Protein 3BDV (pdb70)

B-factor: mean 26.03, std 8.27, range [10.29, 81.02]

Solvent-accessible surface area: 15566 Å² total

Secondary structure (DSSP, 8-state):
--HHHHHHHHHHHHTT---EE--TT---TTSHHHHHHHH-TTS-B---S--SS--HHHHHHHHHHHHHT-SS-EE-EEBTHHHHHHHHHHHTT-SSEEE--BSPPP---S-TTTS-SS--SS--EEEE-SS----HHHHHHHHHHHT-EEEE--S-TTSSGGGT-SS-HHHHHHHHHHHHTT-S--/-HHHHHHHHHHTT---EE--TT---TTSHHHHHHHH-TTS-B---S--SS--HHHHHHHHHHHHHT--S-EE-EEBTHHHHHHHHHHHTT-SSEEE--BSPPP---S-TTTS-SS--SS--EEEE-SS----HHHHHHHHHHHT-EEEE--S-TTSSGGGT-SS-HHHHHHHHHHHHTT--

InterPro domains:
  IPR010662 Serine hydrolase RBBP9/YdeN [PF06821] (19-180)
  IPR029058 Alpha/Beta hydrolase fold [G3DSA:3.40.50.1820] (1-190)
  IPR029058 Alpha/Beta hydrolase fold [SSF53474] (18-181)

CATH classification: 3.40.50.1820

Sequence (367 aa):
GQTTEIIDLRLTEVSQQLTVLVPGLLRDSDDEHWQSHWERRFPHWQQRIRQREWYQADLDRWVLAIRRELSVCTQPVILIGHSFGALAACCHVVQQGQEEGIAGVVLVAPAEPRFEIDDRIQASPLSVPTLTFASHNDPLSFTTRAQYWAQAWDSEELVDVGEAGHINAEAGFGPWEYGLKRLAEFSEILIPNRTEIDDLRLTEVSQQLTVLVPGLLRRDSDDDEHWQSHWERRFPHWQQRIRQREWYQADLDRWVLAIRRRELSVCTQPVVILIGHSFGALAACCHVVQQGQEGIIAGVVLVAPAEPRFEIDDRIQQASPLSVPTTLTFASHNDPLSFTTRAQYWAQAWDSELLVDVGEAGHINAEAGFGPWEYGLKRLAEFSEILIP

Structure (mmCIF, N/CA/C/O backbone):
data_3BDV
#
_entry.id   3BDV
#
_cell.length_a   35.655
_cell.length_b   93.302
_cell.length_c   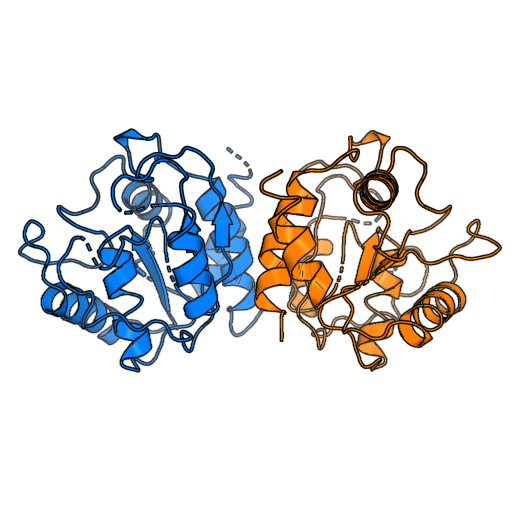104.095
_cell.angle_alpha   90.000
_cell.angle_beta   90.000
_cell.angle_gamma   90.000
#
_symmetry.space_group_name_H-M   'P 21 21 21'
#
loop_
_entity.id
_entity.type
_entity.pdbx_description
1 polymer 'Uncharacterized protein DUF1234'
2 non-polymer 'CALCIUM ION'
3 non-polymer 'CHLORIDE ION'
4 non-polymer 1,2-ETHANEDIOL
5 water water
#
loop_
_atom_site.group_PDB
_atom_site.id
_atom_site.type_symbol
_atom_site.label_atom_id
_atom_site.label_alt_id
_atom_site.label_comp_id
_atom_site.label_asym_id
_atom_site.label_entity_id
_atom_site.label_seq_id
_atom_site.pdbx_PDB_ins_code
_atom_site.Cartn_x
_atom_site.Cartn_y
_atom_site.Cartn_z
_atom_site.occupancy
_atom_site.B_iso_or_equiv
_atom_site.auth_seq_id
_atom_site.auth_comp_id
_atom_site.auth_asym_id
_atom_site.auth_atom_id
_atom_site.pdbx_PDB_model_num
ATOM 1 N N . GLY A 1 1 ? 25.690 89.383 37.866 1.00 69.86 0 GLY A N 1
ATOM 2 C CA . GLY A 1 1 ? 25.528 89.038 36.428 1.00 69.42 0 GLY A CA 1
ATOM 3 C C . GLY A 1 1 ? 26.026 90.151 35.524 1.00 69.52 0 GLY A C 1
ATOM 4 O O . GLY A 1 1 ? 25.951 91.337 35.867 1.00 68.53 0 GLY A O 1
ATOM 13 N N . GLN A 1 3 ? 24.692 90.995 32.694 1.00 60.73 2 GLN A N 1
ATOM 14 C CA . GLN A 1 3 ? 23.530 91.662 32.091 1.00 57.81 2 GLN A CA 1
ATOM 15 C C . GLN A 1 3 ? 22.403 91.999 33.097 1.00 55.10 2 GLN A C 1
ATOM 16 O O . GLN A 1 3 ? 21.308 92.391 32.688 1.00 55.95 2 GLN A O 1
ATOM 22 N N . THR A 1 4 ? 22.682 91.863 34.397 1.00 53.40 3 THR A N 1
ATOM 23 C CA . THR A 1 4 ? 21.688 92.045 35.490 1.00 51.64 3 THR A CA 1
ATOM 24 C C . THR A 1 4 ? 20.805 93.336 35.444 1.00 48.49 3 THR A C 1
ATOM 25 O O . THR A 1 4 ? 19.575 93.269 35.523 1.00 45.81 3 THR A O 1
ATOM 29 N N . THR A 1 5 ? 21.442 94.497 35.368 1.00 46.42 4 THR A N 1
ATOM 30 C CA . THR A 1 5 ? 20.717 95.767 35.420 1.00 45.07 4 THR A CA 1
ATOM 31 C C . THR A 1 5 ? 19.838 95.913 34.191 1.00 42.11 4 THR A C 1
ATOM 32 O O . THR A 1 5 ? 18.695 96.382 34.284 1.00 38.75 4 THR A O 1
ATOM 34 N N . GLU A 1 6 ? 20.351 95.485 33.038 1.00 41.21 5 GLU A N 1
ATOM 35 C CA . GLU A 1 6 ? 19.547 95.578 31.835 1.00 39.91 5 GLU A CA 1
ATOM 36 C C . GLU A 1 6 ? 18.428 94.568 31.871 1.00 35.94 5 GLU A C 1
ATOM 37 O O . GLU A 1 6 ? 17.315 94.909 31.439 1.00 33.85 5 GLU A O 1
ATOM 40 N N . ILE A 1 7 ? 18.679 93.356 32.412 1.00 30.04 6 ILE A N 1
ATOM 41 C CA A ILE A 1 7 ? 17.612 92.356 32.596 0.80 28.47 6 ILE A CA 1
ATOM 42 C CA B ILE A 1 7 ? 17.564 92.434 32.501 0.20 27.73 6 ILE A CA 1
ATOM 43 C C . ILE A 1 7 ? 16.500 92.950 33.478 1.00 25.76 6 ILE A C 1
ATOM 44 O O . ILE A 1 7 ? 15.324 92.878 33.164 1.00 27.72 6 ILE A O 1
ATOM 53 N N . ASP A 1 8 ? 16.894 93.495 34.624 1.00 24.55 7 ASP A N 1
ATOM 54 C CA . ASP A 1 8 ? 15.893 94.009 35.569 1.00 23.70 7 ASP A CA 1
ATOM 55 C C . ASP A 1 8 ? 15.084 95.144 35.014 1.00 22.36 7 ASP A C 1
ATOM 56 O O . ASP A 1 8 ? 13.861 95.145 35.202 1.00 26.28 7 ASP A O 1
ATOM 61 N N . LEU A 1 9 ? 15.715 96.075 34.293 1.00 23.25 8 LEU A N 1
ATOM 62 C CA . LEU A 1 9 ? 14.945 97.196 33.694 1.00 25.45 8 LEU A CA 1
ATOM 63 C C . LEU A 1 9 ? 13.946 96.681 32.671 1.00 24.39 8 LEU A C 1
ATOM 64 O O . LEU A 1 9 ? 12.787 97.078 32.660 1.00 23.43 8 LEU A O 1
ATOM 69 N N . ARG A 1 10 ? 14.394 95.766 31.818 1.00 25.19 9 ARG A N 1
ATOM 70 C CA . ARG A 1 10 ? 13.528 95.246 30.763 1.00 24.01 9 ARG A CA 1
ATOM 71 C C . ARG A 1 10 ? 12.378 94.479 31.374 1.00 22.41 9 ARG A C 1
ATOM 72 O O . ARG A 1 10 ? 11.236 94.678 30.976 1.00 23.04 9 ARG A O 1
ATOM 80 N N . LEU A 1 11 ? 12.653 93.654 32.392 1.00 21.42 10 LEU A N 1
ATOM 81 C CA . LEU A 1 11 ? 11.567 92.864 33.006 1.00 23.86 10 LEU A CA 1
ATOM 82 C C . LEU A 1 11 ? 10.608 93.722 33.821 1.00 23.11 10 LEU A C 1
ATOM 83 O O . LEU A 1 11 ? 9.404 93.475 33.841 1.00 23.87 10 LEU A O 1
ATOM 88 N N . THR A 1 12 ? 11.136 94.771 34.437 1.00 25.24 11 THR A N 1
ATOM 89 C CA . THR A 1 12 ? 10.291 95.735 35.146 1.00 26.23 11 THR A CA 1
ATOM 90 C C . THR A 1 12 ? 9.293 96.429 34.183 1.00 25.84 11 THR A C 1
ATOM 91 O O . THR A 1 12 ? 8.109 96.532 34.479 1.00 23.86 11 THR A O 1
ATOM 95 N N . GLU A 1 13 ? 9.737 96.811 32.990 1.00 24.85 12 GLU A N 1
ATOM 96 C CA . GLU A 1 13 ? 8.813 97.323 31.962 1.00 25.50 12 GLU A CA 1
ATOM 97 C C . GLU A 1 13 ? 7.782 96.314 31.479 1.00 27.44 12 GLU A C 1
ATOM 98 O O . GLU A 1 13 ? 6.612 96.660 31.241 1.00 25.28 12 GLU A O 1
ATOM 104 N N . VAL A 1 14 ? 8.207 95.072 31.270 1.00 25.96 13 VAL A N 1
ATOM 105 C CA . VAL A 1 14 ? 7.259 94.027 30.852 1.00 24.21 13 VAL A CA 1
ATOM 106 C C . VAL A 1 14 ? 6.154 93.877 31.890 1.00 25.43 13 VAL A C 1
ATOM 107 O O . VAL A 1 14 ? 4.998 93.729 31.553 1.00 23.13 13 VAL A O 1
ATOM 111 N N . SER A 1 15 ? 6.535 93.929 33.161 1.00 27.51 14 SER A N 1
ATOM 112 C CA . SER A 1 15 ? 5.590 93.768 34.255 1.00 27.57 14 SER A CA 1
ATOM 113 C C . SER A 1 15 ? 4.545 94.878 34.358 1.00 27.91 14 SER A C 1
ATOM 114 O O . SER A 1 15 ? 3.491 94.687 34.941 1.00 29.10 14 SER A O 1
ATOM 117 N N . GLN A 1 16 ? 4.796 96.019 33.751 1.00 29.36 15 GLN A N 1
ATOM 118 C CA . GLN A 1 16 ? 3.764 97.064 33.677 1.00 30.22 15 GLN A CA 1
ATOM 119 C C . GLN A 1 16 ? 2.519 96.601 32.906 1.00 31.13 15 GLN A C 1
ATOM 120 O O . GLN A 1 16 ? 1.453 97.206 33.050 1.00 28.93 15 GLN A O 1
ATOM 126 N N . GLN A 1 17 ? 2.670 95.583 32.050 1.00 27.03 16 GLN A N 1
ATOM 127 C CA . GLN A 1 17 ? 1.583 95.140 31.177 1.00 25.12 16 GLN A CA 1
ATOM 128 C C . GLN A 1 17 ? 1.262 93.636 31.160 1.00 24.47 16 GLN A C 1
ATOM 129 O O . GLN A 1 17 ? 0.203 93.251 30.709 1.00 24.10 16 GLN A O 1
ATOM 135 N N . LEU A 1 18 ? 2.195 92.795 31.602 1.00 21.84 17 LEU A N 1
ATOM 136 C CA . LEU A 1 18 ? 2.002 91.351 31.677 1.00 22.30 17 LEU A CA 1
ATOM 137 C C . LEU A 1 18 ? 2.310 90.882 33.082 1.00 23.18 17 LEU A C 1
ATOM 138 O O . LEU A 1 18 ? 3.182 91.426 33.726 1.00 24.95 17 LEU A O 1
ATOM 143 N N . THR A 1 19 ? 1.617 89.840 33.517 1.00 22.68 18 THR A N 1
ATOM 144 C CA . THR A 1 19 ? 1.851 89.294 34.838 1.00 21.70 18 THR A CA 1
ATOM 145 C C . THR A 1 19 ? 2.513 87.936 34.712 1.00 20.15 18 THR A C 1
ATOM 146 O O . THR A 1 19 ? 1.997 87.063 33.994 1.00 23.26 18 THR A O 1
ATOM 158 N N . VAL A 1 21 ? 3.296 84.384 36.193 1.00 18.95 20 VAL A N 1
ATOM 159 C CA . VAL A 1 21 ? 2.809 83.418 37.179 1.00 18.69 20 VAL A CA 1
ATOM 160 C C . VAL A 1 21 ? 3.771 82.216 37.276 1.00 19.42 20 VAL A C 1
ATOM 161 O O . VAL A 1 21 ? 3.886 81.452 36.328 1.00 19.36 20 VAL A O 1
ATOM 165 N N . LEU A 1 22 ? 4.422 82.063 38.435 1.00 19.35 21 LEU A N 1
ATOM 166 C CA . LEU A 1 22 ? 5.303 80.938 38.702 1.00 19.36 21 LEU A CA 1
ATOM 167 C C . LEU A 1 22 ? 4.524 79.684 39.088 1.00 21.07 21 LEU A C 1
ATOM 168 O O . LEU A 1 22 ? 3.726 79.723 40.011 1.00 19.30 21 LEU A O 1
ATOM 173 N N . VAL A 1 23 ? 4.714 78.612 38.320 1.00 17.33 22 VAL A N 1
ATOM 174 C CA . VAL A 1 23 ? 4.104 77.297 38.574 1.00 19.01 22 VAL A CA 1
ATOM 175 C C . VAL A 1 23 ? 5.147 76.217 38.925 1.00 19.57 22 VAL A C 1
ATOM 176 O O . VAL A 1 23 ? 5.728 75.610 38.044 1.00 18.95 22 VAL A O 1
ATOM 180 N N . PRO A 1 24 ? 5.384 75.974 40.224 1.00 19.63 23 PRO A N 1
ATOM 181 C CA . PRO A 1 24 ? 6.297 74.903 40.640 1.00 20.46 23 PRO A CA 1
ATOM 182 C C . PRO A 1 24 ? 5.763 73.516 40.365 1.00 19.90 23 PRO A C 1
ATOM 183 O O . PRO A 1 24 ? 4.545 73.343 40.170 1.00 19.62 23 PRO A O 1
ATOM 187 N N . GLY A 1 25 ? 6.678 72.551 40.375 1.00 22.46 24 GLY A N 1
ATOM 188 C CA . GLY A 1 25 ? 6.306 71.153 40.328 1.00 20.55 24 GLY A CA 1
ATOM 189 C C . GLY A 1 25 ? 6.190 70.495 41.699 1.00 20.57 24 GLY A C 1
ATOM 190 O O . GLY A 1 25 ? 5.959 71.144 42.707 1.00 20.28 24 GLY A O 1
ATOM 191 N N . LEU A 1 26 ? 6.403 69.177 41.723 1.00 20.92 25 LEU A N 1
ATOM 192 C CA A LEU A 1 26 ? 6.253 68.387 42.943 0.70 23.51 25 LEU A CA 1
ATOM 193 C CA B LEU A 1 26 ? 6.238 68.402 42.952 0.30 21.40 25 LEU A CA 1
ATOM 194 C C . LEU A 1 26 ? 7.113 68.917 44.085 1.00 21.25 25 LEU A C 1
ATOM 195 O O . LEU A 1 26 ? 8.297 69.240 43.887 1.00 23.36 25 LEU A O 1
ATOM 204 N N . ARG A 1 27 ? 6.522 68.951 45.274 1.00 20.67 26 ARG A N 1
ATOM 205 C CA . ARG A 1 27 ? 7.151 69.373 46.529 1.00 22.39 26 ARG A CA 1
ATOM 206 C C . ARG A 1 27 ? 7.354 70.881 46.638 1.00 23.39 26 ARG A C 1
ATOM 207 O O . ARG A 1 27 ? 7.924 71.333 47.615 1.00 22.15 26 ARG A O 1
ATOM 215 N N . ASP A 1 28 ? 6.905 71.634 45.642 1.00 22.29 27 ASP A N 1
ATOM 216 C CA . ASP A 1 28 ? 7.120 73.083 45.551 1.00 22.66 27 ASP A CA 1
ATOM 217 C C . ASP A 1 28 ? 8.569 73.405 45.188 1.00 23.42 27 ASP A C 1
ATOM 218 O O . ASP A 1 28 ? 9.440 72.549 45.218 1.00 25.37 27 ASP A O 1
ATOM 223 N N . SER A 1 29 ? 8.839 74.658 44.884 1.00 23.27 28 SER A N 1
ATOM 224 C CA . SER A 1 29 ? 10.187 75.089 44.619 1.00 23.19 28 SER A CA 1
ATOM 225 C C . SER A 1 29 ? 10.804 75.640 45.877 1.00 22.63 28 SER A C 1
ATOM 226 O O . SER A 1 29 ? 10.310 76.600 46.465 1.00 24.20 28 SER A O 1
ATOM 229 N N . ASP A 1 30 ? 11.912 75.036 46.279 1.00 23.42 29 ASP A N 1
ATOM 230 C CA . ASP A 1 30 ? 12.547 75.421 47.522 1.00 26.86 29 ASP A CA 1
ATOM 231 C C . ASP A 1 30 ? 13.275 76.778 47.410 1.00 27.79 29 ASP A C 1
ATOM 232 O O . ASP A 1 30 ? 13.284 77.437 46.368 1.00 27.04 29 ASP A O 1
ATOM 237 N N . ASP A 1 31 ? 13.869 77.208 48.505 1.00 25.78 30 ASP A N 1
ATOM 238 C CA . ASP A 1 31 ? 14.389 78.560 48.580 1.00 27.41 30 ASP A CA 1
ATOM 239 C C . ASP A 1 31 ? 15.475 78.877 47.585 1.00 24.37 30 ASP A C 1
ATOM 240 O O . ASP A 1 31 ? 15.591 80.027 47.176 1.00 25.83 30 ASP A O 1
ATOM 245 N N . GLU A 1 32 ? 16.259 77.877 47.191 1.00 23.58 31 GLU A N 1
ATOM 246 C CA . GLU A 1 32 ? 17.371 78.090 46.261 1.00 21.57 31 GLU A CA 1
ATOM 247 C C . GLU A 1 32 ? 17.048 77.797 44.817 1.00 20.79 31 GLU A C 1
ATOM 248 O O . GLU A 1 32 ? 17.899 77.950 43.956 1.00 23.40 31 GLU A O 1
ATOM 254 N N . HIS A 1 33 ? 15.815 77.365 44.571 1.00 21.37 32 HIS A N 1
ATOM 255 C CA . HIS A 1 33 ? 15.321 77.095 43.235 1.00 20.92 32 HIS A CA 1
ATOM 256 C C . HIS A 1 33 ? 15.132 78.417 42.498 1.00 21.75 32 HIS A C 1
ATOM 257 O O . HIS A 1 33 ? 14.763 79.434 43.098 1.00 21.57 32 HIS A O 1
ATOM 264 N N . TRP A 1 34 ? 15.423 78.400 41.206 1.00 21.79 33 TRP A N 1
ATOM 265 C CA . TRP A 1 34 ? 15.262 79.576 40.353 1.00 19.93 33 TRP A CA 1
ATOM 266 C C . TRP A 1 34 ? 13.917 80.261 40.470 1.00 18.53 33 TRP A C 1
ATOM 267 O O . TRP A 1 34 ? 13.852 81.469 40.428 1.00 20.05 33 TRP A O 1
ATOM 278 N N . GLN A 1 35 ? 12.827 79.527 40.579 1.00 20.50 34 GLN A N 1
ATOM 279 C CA . GLN A 1 35 ? 11.531 80.198 40.727 1.00 19.75 34 GLN A CA 1
ATOM 280 C C . GLN A 1 35 ? 11.470 81.039 42.013 1.00 19.58 34 GLN A C 1
ATOM 281 O O . GLN A 1 35 ? 10.879 82.126 42.026 1.00 20.14 34 GLN A O 1
ATOM 287 N N . SER A 1 36 ? 12.165 80.572 43.052 1.00 21.74 35 SER A N 1
ATOM 288 C CA . SER A 1 36 ? 12.259 81.313 44.296 1.00 18.96 35 SER A CA 1
ATOM 289 C C . SER A 1 36 ? 13.232 82.496 44.185 1.00 19.02 35 SER A C 1
ATOM 290 O O . SER A 1 36 ? 12.969 83.572 44.738 1.00 20.33 35 SER A O 1
ATOM 293 N N . HIS A 1 37 ? 14.376 82.318 43.533 1.00 19.64 36 HIS A N 1
ATOM 294 C CA . HIS A 1 37 ? 15.219 83.463 43.224 1.00 18.51 36 HIS A CA 1
ATOM 295 C C . HIS A 1 37 ? 14.404 84.522 42.514 1.00 20.39 36 HIS A C 1
ATOM 296 O O . HIS A 1 37 ? 14.449 85.713 42.862 1.00 20.81 36 HIS A O 1
ATOM 303 N N . TRP A 1 38 ? 13.640 84.100 41.533 1.00 20.17 37 TRP A N 1
ATOM 304 C CA . TRP A 1 38 ? 12.892 85.070 40.707 1.00 19.41 37 TRP A CA 1
ATOM 305 C C . TRP A 1 38 ? 11.787 85.791 41.479 1.00 20.28 37 TRP A C 1
ATOM 306 O O . TRP A 1 38 ? 11.582 87.004 41.322 1.00 20.09 37 TRP A O 1
ATOM 317 N N . GLU A 1 39 ? 11.127 85.053 42.350 1.00 19.40 38 GLU A N 1
ATOM 318 C CA . GLU A 1 39 ? 10.108 85.625 43.224 1.00 21.36 38 GLU A CA 1
ATOM 319 C C . GLU A 1 39 ? 10.695 86.684 44.139 1.00 20.02 38 GLU A C 1
ATOM 320 O O . GLU A 1 39 ? 10.104 87.729 44.312 1.00 21.55 38 GLU A O 1
ATOM 326 N N . ARG A 1 40 ? 11.838 86.399 44.763 1.00 23.39 39 ARG A N 1
ATOM 327 C CA . ARG A 1 40 ? 12.528 87.407 45.577 1.00 22.31 39 ARG A CA 1
ATOM 328 C C . ARG A 1 40 ? 13.003 88.610 44.745 1.00 22.84 39 ARG A C 1
ATOM 329 O O . ARG A 1 40 ? 12.956 89.751 45.201 1.00 21.88 39 ARG A O 1
ATOM 337 N N . ARG A 1 41 ? 13.484 88.352 43.531 1.00 22.14 40 ARG A N 1
ATOM 338 C CA . ARG A 1 41 ? 13.996 89.423 42.674 1.00 19.79 40 ARG A CA 1
ATOM 339 C C . ARG A 1 41 ? 12.901 90.362 42.112 1.00 21.81 40 ARG A C 1
ATOM 340 O O . ARG A 1 41 ? 13.128 91.588 41.971 1.00 20.54 40 ARG A O 1
ATOM 348 N N . PHE A 1 42 ? 11.699 89.808 41.901 1.00 20.40 41 PHE A N 1
ATOM 349 C CA . PHE A 1 42 ? 10.565 90.489 41.283 1.00 21.14 41 PHE A CA 1
ATOM 350 C C . PHE A 1 42 ? 9.317 90.245 42.147 1.00 22.18 41 PHE A C 1
ATOM 351 O O . PHE A 1 42 ? 8.489 89.366 41.862 1.00 21.13 41 PHE A O 1
ATOM 359 N N . PRO A 1 43 ? 9.211 90.974 43.257 1.00 24.51 42 PRO A N 1
ATOM 360 C CA . PRO A 1 43 ? 8.173 90.628 44.227 1.00 26.21 42 PRO A CA 1
ATOM 361 C C . PRO A 1 43 ? 6.747 90.831 43.754 1.00 26.61 42 PRO A C 1
ATOM 362 O O . PRO A 1 43 ? 5.806 90.392 44.439 1.00 29.32 42 PRO A O 1
ATOM 366 N N . HIS A 1 44 ? 6.573 91.523 42.632 1.00 25.64 43 HIS A N 1
ATOM 367 C CA . HIS A 1 44 ? 5.257 91.689 42.024 1.00 27.03 43 HIS A CA 1
ATOM 368 C C . HIS A 1 44 ? 4.870 90.458 41.183 1.00 28.00 43 HIS A C 1
ATOM 369 O O . HIS A 1 44 ? 3.716 90.314 40.827 1.00 27.54 43 HIS A O 1
ATOM 376 N N . TRP A 1 45 ? 5.822 89.578 40.851 1.00 24.26 44 TRP A N 1
ATOM 377 C CA . TRP A 1 45 ? 5.446 88.347 40.147 1.00 22.95 44 TRP A CA 1
ATOM 378 C C . TRP A 1 45 ? 4.583 87.478 41.025 1.00 24.26 44 TRP A C 1
ATOM 379 O O . TRP A 1 45 ? 4.721 87.504 42.222 1.00 23.72 44 TRP A O 1
ATOM 390 N N . GLN A 1 46 ? 3.689 86.722 40.408 1.00 22.91 45 GLN A N 1
ATOM 391 C CA A GLN A 1 46 ? 2.758 85.884 41.149 0.70 20.83 45 GLN A CA 1
ATOM 392 C CA B GLN A 1 46 ? 2.740 85.893 41.143 0.30 20.96 45 GLN A CA 1
ATOM 393 C C . GLN A 1 46 ? 3.221 84.441 41.171 1.00 20.15 45 GLN A C 1
ATOM 394 O O . GLN A 1 46 ? 4.097 84.053 40.415 1.00 19.39 45 GLN A O 1
ATOM 405 N N . ARG A 1 47 ? 2.624 83.655 42.055 1.00 22.35 46 ARG A N 1
ATOM 406 C CA . ARG A 1 47 ? 3.029 82.272 42.263 1.00 20.66 46 ARG A CA 1
ATOM 407 C C . ARG A 1 47 ? 1.870 81.465 42.793 1.00 23.03 46 ARG A C 1
ATOM 408 O O . ARG A 1 47 ? 1.099 81.932 43.654 1.00 20.02 46 ARG A O 1
ATOM 416 N N . ILE A 1 48 ? 1.695 80.249 42.277 1.00 21.37 47 ILE A N 1
ATOM 417 C CA . ILE A 1 48 ? 0.528 79.463 42.682 1.00 21.06 47 ILE A CA 1
ATOM 418 C C . ILE A 1 48 ? 0.823 78.907 44.059 1.00 20.26 47 ILE A C 1
ATOM 419 O O . ILE A 1 48 ? 1.974 78.685 44.405 1.00 22.91 47 ILE A O 1
ATOM 424 N N . ARG A 1 49 ? -0.234 78.678 44.819 1.00 21.57 48 ARG A N 1
ATOM 425 C CA . ARG A 1 49 ? -0.161 78.042 46.118 1.00 20.39 48 ARG A CA 1
ATOM 426 C C . ARG A 1 49 ? -1.148 76.874 46.195 1.00 20.28 48 ARG A C 1
ATOM 427 O O . ARG A 1 49 ? -2.213 76.922 45.614 1.00 21.83 48 ARG A O 1
ATOM 435 N N . GLN A 1 50 ? -0.825 75.875 47.001 1.00 23.01 49 GLN A N 1
ATOM 436 C CA . GLN A 1 50 ? -1.825 74.863 47.371 1.00 24.95 49 GLN A CA 1
ATOM 437 C C . GLN A 1 50 ? -1.471 74.174 48.676 1.00 24.17 49 GLN A C 1
ATOM 438 O O . GLN A 1 50 ? -0.348 74.312 49.188 1.00 21.24 49 GLN A O 1
ATOM 444 N N . ARG A 1 51 ? -2.440 73.405 49.189 1.00 22.56 50 ARG A N 1
ATOM 445 C CA . ARG A 1 51 ? -2.313 72.761 50.466 1.00 24.18 50 ARG A CA 1
ATOM 446 C C . ARG A 1 51 ? -1.373 71.577 50.426 1.00 23.20 50 ARG A C 1
ATOM 447 O O . ARG A 1 51 ? -0.660 71.339 51.386 1.00 26.70 50 ARG A O 1
ATOM 455 N N . GLU A 1 52 ? -1.394 70.819 49.339 1.00 24.16 51 GLU A N 1
ATOM 456 C CA . GLU A 1 52 ? -0.620 69.595 49.230 1.00 24.87 51 GLU A CA 1
ATOM 457 C C . GLU A 1 52 ? 0.267 69.637 47.989 1.00 23.95 51 GLU A C 1
ATOM 458 O O . GLU A 1 52 ? -0.229 69.817 46.883 1.00 28.01 51 GLU A O 1
ATOM 460 N N . TRP A 1 53 ? 1.572 69.513 48.176 1.00 24.31 52 TRP A N 1
ATOM 461 C CA . TRP A 1 53 ? 2.513 69.520 47.061 1.00 25.88 52 TRP A CA 1
ATOM 462 C C . TRP A 1 53 ? 3.165 68.168 46.765 1.00 26.94 52 TRP A C 1
ATOM 463 O O . TRP A 1 53 ? 3.906 68.038 45.778 1.00 24.34 52 TRP A O 1
ATOM 474 N N . TYR A 1 54 ? 2.939 67.174 47.622 1.00 28.48 53 TYR A N 1
ATOM 475 C CA . TYR A 1 54 ? 3.730 65.952 47.527 1.00 28.76 53 TYR A CA 1
ATOM 476 C C . TYR A 1 54 ? 3.118 64.877 46.674 1.00 28.47 53 TYR A C 1
ATOM 477 O O . TYR A 1 54 ? 3.757 63.896 46.396 1.00 33.03 53 TYR A O 1
ATOM 486 N N . GLN A 1 55 ? 1.904 65.073 46.220 1.00 27.45 54 GLN A N 1
ATOM 487 C CA . GLN A 1 55 ? 1.272 64.103 45.352 1.00 28.58 54 GLN A CA 1
ATOM 488 C C . GLN A 1 55 ? 1.010 64.758 44.024 1.00 26.65 54 GLN A C 1
ATOM 489 O O . GLN A 1 55 ? 0.365 65.789 43.991 1.00 27.27 54 GLN A O 1
ATOM 492 N N . ALA A 1 56 ? 1.507 64.165 42.933 1.00 25.90 55 ALA A N 1
ATOM 493 C CA . ALA A 1 56 ? 1.248 64.689 41.588 1.00 28.06 55 ALA A CA 1
ATOM 494 C C . ALA A 1 56 ? -0.219 64.500 41.322 1.00 29.72 55 ALA A C 1
ATOM 495 O O . ALA A 1 56 ? -0.681 63.404 41.270 1.00 32.94 55 ALA A O 1
ATOM 497 N N . ASP A 1 57 ? -0.959 65.575 41.202 1.00 25.98 56 ASP A N 1
ATOM 498 C CA . ASP A 1 57 ? -2.352 65.467 40.827 1.00 25.50 56 ASP A CA 1
ATOM 499 C C . ASP A 1 57 ? -2.632 66.585 39.869 1.00 24.66 56 ASP A C 1
ATOM 500 O O . ASP A 1 57 ? -2.507 67.759 40.240 1.00 26.28 56 ASP A O 1
ATOM 505 N N . LEU A 1 58 ? -2.963 66.246 38.622 1.00 22.14 57 LEU A N 1
ATOM 506 C CA . LEU A 1 58 ? -3.035 67.263 37.587 1.00 20.47 57 LEU A CA 1
ATOM 507 C C . LEU A 1 58 ? -4.159 68.246 37.895 1.00 21.38 57 LEU A C 1
ATOM 508 O O . LEU A 1 58 ? -3.999 69.466 37.770 1.00 21.23 57 LEU A O 1
ATOM 513 N N . ASP A 1 59 ? -5.287 67.705 38.313 1.00 21.84 58 ASP A N 1
ATOM 514 C CA . ASP A 1 59 ? -6.475 68.536 38.563 1.00 23.73 58 ASP A CA 1
ATOM 515 C C . ASP A 1 59 ? -6.222 69.535 39.689 1.00 23.06 58 ASP A C 1
ATOM 516 O O . ASP A 1 59 ? -6.621 70.674 39.601 1.00 21.56 58 ASP A O 1
ATOM 521 N N . ARG A 1 60 ? -5.474 69.147 40.725 1.00 21.66 59 ARG A N 1
ATOM 522 C CA . ARG A 1 60 ? -5.163 70.120 41.780 1.00 21.74 59 ARG A CA 1
ATOM 523 C C . ARG A 1 60 ? -4.294 71.247 41.286 1.00 21.43 59 ARG A C 1
ATOM 524 O O . ARG A 1 60 ? -4.502 72.392 41.635 1.00 19.60 59 ARG A O 1
ATOM 532 N N . TRP A 1 61 ? -3.283 70.922 40.502 1.00 22.37 60 TRP A N 1
ATOM 533 C CA . TRP A 1 61 ? -2.440 71.953 39.892 1.00 22.68 60 TRP A CA 1
ATOM 534 C C . TRP A 1 61 ? -3.273 72.864 38.999 1.00 21.44 60 TRP A C 1
ATOM 535 O O . TRP A 1 61 ? -3.110 74.074 39.046 1.00 26.24 60 TRP A O 1
ATOM 546 N N . VAL A 1 62 ? -4.165 72.286 38.199 1.00 24.36 61 VAL A N 1
ATOM 547 C CA . VAL A 1 62 ? -5.021 73.039 37.285 1.00 24.42 61 VAL A CA 1
ATOM 548 C C . VAL A 1 62 ? -5.964 73.979 38.063 1.00 27.02 61 VAL A C 1
ATOM 549 O O . VAL A 1 62 ? -6.156 75.143 37.722 1.00 28.17 61 VAL A O 1
ATOM 553 N N . LEU A 1 63 ? -6.544 73.453 39.119 1.00 25.49 62 LEU A N 1
ATOM 554 C CA . LEU A 1 63 ? -7.386 74.244 39.989 1.00 25.22 62 LEU A CA 1
ATOM 555 C C . LEU A 1 63 ? -6.554 75.403 40.603 1.00 24.66 62 LEU A C 1
ATOM 556 O O . LEU A 1 63 ? -7.020 76.543 40.644 1.00 25.67 62 LEU A O 1
ATOM 561 N N . ALA A 1 64 ? -5.310 75.149 41.027 1.00 23.87 63 ALA A N 1
ATOM 562 C CA . ALA A 1 64 ? -4.462 76.215 41.561 1.00 23.90 63 ALA A CA 1
ATOM 563 C C . ALA A 1 64 ? -4.123 77.313 40.547 1.00 24.57 63 ALA A C 1
ATOM 564 O O . ALA A 1 64 ? -4.107 78.498 40.890 1.00 23.65 63 ALA A O 1
ATOM 566 N N . ILE A 1 65 ? -3.848 76.915 39.299 1.00 25.26 64 ILE A N 1
ATOM 567 C CA . ILE A 1 65 ? -3.539 77.878 38.263 1.00 24.63 64 ILE A CA 1
ATOM 568 C C . ILE A 1 65 ? -4.805 78.701 37.949 1.00 25.18 64 ILE A C 1
ATOM 569 O O . ILE A 1 65 ? -4.743 79.921 37.843 1.00 30.88 64 ILE A O 1
ATOM 574 N N . ARG A 1 66 ? -5.924 78.023 37.751 1.00 26.93 65 ARG A N 1
ATOM 575 C CA . ARG A 1 66 ? -7.227 78.691 37.544 1.00 30.49 65 ARG A CA 1
ATOM 576 C C . ARG A 1 66 ? -7.497 79.731 38.658 1.00 31.54 65 ARG A C 1
ATOM 577 O O . ARG A 1 66 ? -7.830 80.885 38.366 1.00 28.54 65 ARG A O 1
ATOM 585 N N . ARG A 1 67 ? -7.350 79.334 39.928 1.00 30.38 66 ARG A N 1
ATOM 586 C CA . ARG A 1 67 ? -7.546 80.281 41.047 1.00 33.84 66 ARG A CA 1
ATOM 587 C C . ARG A 1 67 ? -6.724 81.505 40.811 1.00 31.28 66 ARG A C 1
ATOM 588 O O . ARG A 1 67 ? -7.206 82.630 40.894 1.00 30.73 66 ARG A O 1
ATOM 596 N N . GLU A 1 68 ? -5.462 81.274 40.493 1.00 29.41 67 GLU A N 1
ATOM 597 C CA . GLU A 1 68 ? -4.515 82.330 40.301 1.00 28.27 67 GLU A CA 1
ATOM 598 C C . GLU A 1 68 ? -4.924 83.277 39.180 1.00 29.49 67 GLU A C 1
ATOM 599 O O . GLU A 1 68 ? -4.767 84.500 39.291 1.00 29.64 67 GLU A O 1
ATOM 605 N N . LEU A 1 69 ? -5.426 82.703 38.084 1.00 29.98 68 LEU A N 1
ATOM 606 C CA . LEU A 1 69 ? -5.785 83.510 36.897 1.00 29.56 68 LEU A CA 1
ATOM 607 C C . LEU A 1 69 ? -7.025 84.347 37.131 1.00 29.78 68 LEU A C 1
ATOM 608 O O . LEU A 1 69 ? -7.144 85.442 36.590 1.00 27.57 68 LEU A O 1
ATOM 613 N N . SER A 1 70 ? -7.934 83.827 37.954 1.00 29.07 69 SER A N 1
ATOM 614 C CA . SER A 1 70 ? -9.228 84.462 38.190 1.00 31.08 69 SER A CA 1
ATOM 615 C C . SER A 1 70 ? -9.045 85.869 38.713 1.00 32.18 69 SER A C 1
ATOM 616 O O . SER A 1 70 ? -9.884 86.725 38.464 1.00 35.55 69 SER A O 1
ATOM 619 N N . VAL A 1 71 ? -7.976 86.098 39.474 1.00 32.39 70 VAL A N 1
ATOM 620 C CA . VAL A 1 71 ? -7.712 87.431 40.059 1.00 33.82 70 VAL A CA 1
ATOM 621 C C . VAL A 1 71 ? -6.658 88.266 39.328 1.00 37.48 70 VAL A C 1
ATOM 622 O O . VAL A 1 71 ? -6.371 89.400 39.727 1.00 39.75 70 VAL A O 1
ATOM 626 N N . CYS A 1 72 ? -6.106 87.737 38.243 1.00 36.20 71 CYS A N 1
ATOM 627 C CA . CYS A 1 72 ? -5.177 88.519 37.428 1.00 38.49 71 CYS A CA 1
ATOM 628 C C . CYS A 1 72 ? -5.889 89.591 36.593 1.00 39.50 71 CYS A C 1
ATOM 629 O O . CYS A 1 72 ? -6.924 89.336 35.975 1.00 41.45 71 CYS A O 1
ATOM 632 N N . THR A 1 73 ? -5.302 90.780 36.545 1.00 39.36 72 THR A N 1
ATOM 633 C CA . THR A 1 73 ? -5.892 91.890 35.799 1.00 38.05 72 THR A CA 1
ATOM 634 C C . THR A 1 73 ? -5.253 92.070 34.410 1.00 38.15 72 THR A C 1
ATOM 635 O O . THR A 1 73 ? -5.811 92.737 33.542 1.00 40.45 72 THR A O 1
ATOM 639 N N . GLN A 1 74 ? -4.085 91.476 34.198 1.00 32.01 73 GLN A N 1
ATOM 640 C CA . GLN A 1 74 ? -3.377 91.607 32.931 1.00 29.47 73 GLN A CA 1
ATOM 641 C C . GLN A 1 74 ? -3.254 90.198 32.332 1.00 27.01 73 GLN A C 1
ATOM 642 O O . GLN A 1 74 ? -3.509 89.204 33.026 1.00 26.83 73 GLN A O 1
ATOM 648 N N . PRO A 1 75 ? -2.876 90.111 31.053 1.00 23.72 74 PRO A N 1
ATOM 649 C CA . PRO A 1 75 ? -2.526 88.824 30.471 1.00 23.36 74 PRO A CA 1
ATOM 650 C C . PRO A 1 75 ? -1.323 88.236 31.197 1.00 23.47 74 PRO A C 1
ATOM 651 O O . PRO A 1 75 ? -0.423 88.988 31.604 1.00 24.11 74 PRO A O 1
ATOM 655 N N . VAL A 1 76 ? -1.293 86.900 31.303 1.00 24.24 75 VAL A N 1
ATOM 656 C CA . VAL A 1 76 ? -0.343 86.201 32.119 1.00 19.98 75 VAL A CA 1
ATOM 657 C C . VAL A 1 76 ? 0.645 85.424 31.250 1.00 19.57 75 VAL A C 1
ATOM 658 O O . VAL A 1 76 ? 0.293 84.936 30.179 1.00 20.53 75 VAL A O 1
ATOM 662 N N . ILE A 1 77 ? 1.876 85.335 31.722 1.00 22.72 76 ILE A N 1
ATOM 663 C CA . ILE A 1 77 ? 2.809 84.318 31.223 1.00 21.16 76 ILE A CA 1
ATOM 664 C C . ILE A 1 77 ? 2.983 83.273 32.298 1.00 20.43 76 ILE A C 1
ATOM 665 O O . ILE A 1 77 ? 3.401 83.604 33.409 1.00 18.70 76 ILE A O 1
ATOM 670 N N . LEU A 1 78 ? 2.606 82.028 31.998 1.00 20.19 77 LEU A N 1
ATOM 671 C CA . LEU A 1 78 ? 2.804 80.916 32.969 1.00 19.87 77 LEU A CA 1
ATOM 672 C C . LEU A 1 78 ? 4.238 80.439 32.881 1.00 19.25 77 LEU A C 1
ATOM 673 O O . LEU A 1 78 ? 4.718 80.149 31.803 1.00 20.59 77 LEU A O 1
ATOM 678 N N . ILE A 1 79 ? 4.936 80.374 34.003 1.00 16.91 78 ILE A N 1
ATOM 679 C CA . ILE A 1 79 ? 6.377 79.969 33.984 1.00 16.83 78 ILE A CA 1
ATOM 680 C C . ILE A 1 79 ? 6.411 78.691 34.841 1.00 20.50 78 ILE A C 1
ATOM 681 O O . ILE A 1 79 ? 6.353 78.711 36.095 1.00 19.63 78 ILE A O 1
ATOM 686 N N . GLY A 1 80 ? 6.444 77.556 34.148 1.00 18.93 79 GLY A N 1
ATOM 687 C CA . GLY A 1 80 ? 6.333 76.264 34.787 1.00 17.87 79 GLY A CA 1
ATOM 688 C C . GLY A 1 80 ? 7.624 75.461 34.914 1.00 18.97 79 GLY A C 1
ATOM 689 O O . GLY A 1 80 ? 8.470 75.542 34.051 1.00 19.40 79 GLY A O 1
ATOM 690 N N . HIS A 1 81 ? 7.716 74.624 35.939 1.00 20.51 80 HIS A N 1
ATOM 691 C CA . HIS A 1 81 ? 8.828 73.686 36.065 1.00 21.37 80 HIS A CA 1
ATOM 692 C C . HIS A 1 81 ? 8.295 72.265 36.180 1.00 19.73 80 HIS A C 1
ATOM 693 O O . HIS A 1 81 ? 7.464 71.992 37.042 1.00 18.70 80 HIS A O 1
ATOM 700 N N . SER A 1 82 ? 8.794 71.355 35.344 1.00 21.95 81 SER A N 1
ATOM 701 C CA . SER A 1 82 ? 8.513 69.916 35.511 1.00 21.58 81 SER A CA 1
ATOM 702 C C . SER A 1 82 ? 6.995 69.591 35.482 1.00 22.21 81 SER A C 1
ATOM 703 O O . SER A 1 82 ? 6.310 69.905 34.505 1.00 21.75 81 SER A O 1
ATOM 706 N N . PHE A 1 83 ? 6.438 69.013 36.554 1.00 18.61 82 PHE A N 1
ATOM 707 C CA . PHE A 1 83 ? 5.011 68.812 36.596 1.00 18.47 82 PHE A CA 1
ATOM 708 C C . PHE A 1 83 ? 4.221 70.113 36.429 1.00 18.06 82 PHE A C 1
ATOM 709 O O . PHE A 1 83 ? 3.158 70.126 35.807 1.00 19.31 82 PHE A O 1
ATOM 717 N N . GLY A 1 84 ? 4.728 71.193 37.006 1.00 19.64 83 GLY A N 1
ATOM 718 C CA . GLY A 1 84 ? 4.136 72.510 36.816 1.00 20.05 83 GLY A CA 1
ATOM 719 C C . GLY A 1 84 ? 4.057 72.913 35.358 1.00 19.94 83 GLY A C 1
ATOM 720 O O . GLY A 1 84 ? 3.080 73.536 34.949 1.00 21.48 83 GLY A O 1
ATOM 721 N N . ALA A 1 85 ? 5.059 72.564 34.557 1.00 19.25 84 ALA A N 1
ATOM 722 C CA . ALA A 1 85 ? 5.025 72.911 33.160 1.00 19.90 84 ALA A CA 1
ATOM 723 C C . ALA A 1 85 ? 3.979 72.088 32.437 1.00 20.35 84 ALA A C 1
ATOM 724 O O . ALA A 1 85 ? 3.307 72.575 31.533 1.00 18.45 84 ALA A O 1
ATOM 726 N N . LEU A 1 86 ? 3.877 70.803 32.791 1.00 18.36 85 LEU A N 1
ATOM 727 C CA . LEU A 1 86 ? 2.751 70.011 32.260 1.00 18.93 85 LEU A CA 1
ATOM 728 C C . LEU A 1 86 ? 1.424 70.633 32.604 1.00 18.90 85 LEU A C 1
ATOM 729 O O . LEU A 1 86 ? 0.518 70.687 31.757 1.00 21.15 85 LEU A O 1
ATOM 734 N N . ALA A 1 87 ? 1.248 71.066 33.840 1.00 20.18 86 ALA A N 1
ATOM 735 C CA . ALA A 1 87 ? -0.036 71.686 34.185 1.00 19.12 86 ALA A CA 1
ATOM 736 C C . ALA A 1 87 ? -0.309 72.925 33.361 1.00 20.35 86 ALA A C 1
ATOM 737 O O . ALA A 1 87 ? -1.440 73.143 32.932 1.00 19.29 86 ALA A O 1
ATOM 739 N N . ALA A 1 88 ? 0.726 73.736 33.122 1.00 17.88 87 ALA A N 1
ATOM 740 C CA . ALA A 1 88 ? 0.623 74.962 32.335 1.00 20.17 87 ALA A CA 1
ATOM 741 C C . ALA A 1 88 ? 0.160 74.552 30.934 1.00 20.65 87 ALA A C 1
ATOM 742 O O . ALA A 1 88 ? -0.752 75.160 30.374 1.00 19.05 87 ALA A O 1
ATOM 744 N N . CYS A 1 89 ? 0.778 73.504 30.393 1.00 20.85 88 CYS A N 1
ATOM 745 C CA A CYS A 1 89 ? 0.420 73.017 29.076 0.70 20.76 88 CYS A CA 1
ATOM 746 C CA B CYS A 1 89 ? 0.408 72.989 29.070 0.30 20.81 88 CYS A CA 1
ATOM 747 C C . CYS A 1 89 ? -1.050 72.584 29.041 1.00 19.51 88 CYS A C 1
ATOM 748 O O . CYS A 1 89 ? -1.773 72.946 28.148 1.00 20.64 88 CYS A O 1
ATOM 753 N N . HIS A 1 90 ? -1.472 71.816 30.035 1.00 20.59 89 HIS A N 1
ATOM 754 C CA . HIS A 1 90 ? -2.790 71.268 30.033 1.00 20.33 89 HIS A CA 1
ATOM 755 C C . HIS A 1 90 ? -3.835 72.398 30.116 1.00 19.02 89 HIS A C 1
ATOM 756 O O . HIS A 1 90 ? -4.838 72.405 29.416 1.00 22.80 89 HIS A O 1
ATOM 763 N N . VAL A 1 91 ? -3.582 73.385 30.954 1.00 20.30 90 VAL A N 1
ATOM 764 C CA . VAL A 1 91 ? -4.548 74.485 31.107 1.00 23.56 90 VAL A CA 1
ATOM 765 C C . VAL A 1 91 ? -4.741 75.245 29.797 1.00 22.87 90 VAL A C 1
ATOM 766 O O . VAL A 1 91 ? -5.862 75.533 29.420 1.00 21.20 90 VAL A O 1
ATOM 770 N N . VAL A 1 92 ? -3.663 75.522 29.089 1.00 21.02 91 VAL A N 1
ATOM 771 C CA . VAL A 1 92 ? -3.732 76.168 27.767 1.00 21.67 91 VAL A CA 1
ATOM 772 C C . VAL A 1 92 ? -4.489 75.276 26.775 1.00 21.14 91 VAL A C 1
ATOM 773 O O . VAL A 1 92 ? -5.404 75.748 26.060 1.00 20.14 91 VAL A O 1
ATOM 777 N N . GLN A 1 93 ? -4.188 73.984 26.797 1.00 21.84 92 GLN A N 1
ATOM 778 C CA . GLN A 1 93 ? -4.831 73.028 25.894 1.00 22.53 92 GLN A CA 1
ATOM 779 C C . GLN A 1 93 ? -6.327 72.868 26.141 1.00 22.38 92 GLN A C 1
ATOM 780 O O . GLN A 1 93 ? -7.080 72.565 25.223 1.00 22.38 92 GLN A O 1
ATOM 786 N N . GLN A 1 94 ? -6.763 73.086 27.372 1.00 20.18 93 GLN A N 1
ATOM 787 C CA . GLN A 1 94 ? -8.174 72.961 27.701 1.00 22.83 93 GLN A CA 1
ATOM 788 C C . GLN A 1 94 ? -8.903 74.256 27.438 1.00 25.62 93 GLN A C 1
ATOM 789 O O . GLN A 1 94 ? -10.118 74.316 27.622 1.00 27.13 93 GLN A O 1
ATOM 795 N N . GLY A 1 95 ? -8.192 75.290 26.977 1.00 27.02 94 GLY A N 1
ATOM 796 C CA . GLY A 1 95 ? -8.842 76.518 26.440 1.00 27.47 94 GLY A CA 1
ATOM 797 C C . GLY A 1 95 ? -8.972 77.723 27.361 1.00 26.86 94 GLY A C 1
ATOM 798 O O . GLY A 1 95 ? -9.721 78.663 27.063 1.00 28.32 94 GLY A O 1
ATOM 799 N N . GLN A 1 96 ? -8.263 77.699 28.480 1.00 27.00 95 GLN A N 1
ATOM 800 C CA . GLN A 1 96 ? -8.161 78.820 29.427 1.00 28.43 95 GLN A CA 1
ATOM 801 C C . GLN A 1 96 ? -7.797 80.158 28.771 1.00 29.33 95 GLN A C 1
ATOM 802 O O . GLN A 1 96 ? -6.794 80.256 28.059 1.00 28.97 95 GLN A O 1
ATOM 808 N N . GLU A 1 97 ? -8.606 81.187 29.039 1.00 28.74 96 GLU A N 1
ATOM 809 C CA A GLU A 1 97 ? -8.379 82.538 28.526 0.50 29.03 96 GLU A CA 1
ATOM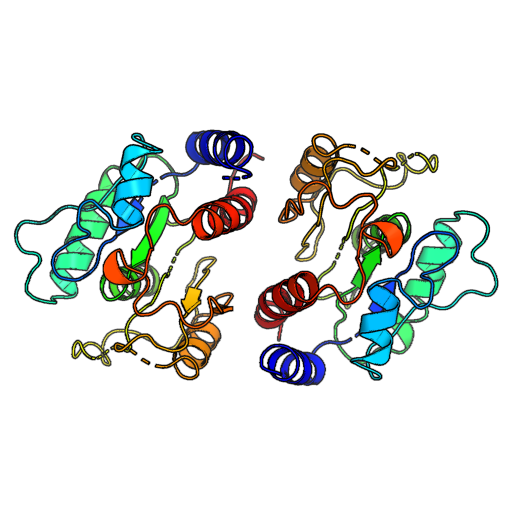 810 C CA B GLU A 1 97 ? -8.351 82.522 28.503 0.50 28.74 96 GLU A CA 1
ATOM 811 C C . GLU A 1 97 ? -7.396 83.298 29.398 1.00 27.58 96 GLU A C 1
ATOM 812 O O . GLU A 1 97 ? -7.155 82.916 30.551 1.00 31.81 96 GLU A O 1
ATOM 823 N N . GLY A 1 98 ? -6.841 84.375 28.845 1.00 26.11 97 GLY A N 1
ATOM 824 C CA . GLY A 1 98 ? -6.054 85.355 29.570 1.00 27.00 97 GLY A CA 1
ATOM 825 C C . GLY A 1 98 ? -4.594 84.991 29.693 1.00 24.76 97 GLY A C 1
ATOM 826 O O . GLY A 1 98 ? -3.907 85.494 30.586 1.00 24.71 97 GLY A O 1
ATOM 827 N N . ILE A 1 99 ? -4.139 84.078 28.837 1.00 23.85 98 ILE A N 1
ATOM 828 C CA . ILE A 1 99 ? -2.730 83.696 28.757 1.00 21.91 98 ILE A CA 1
ATOM 829 C C . ILE A 1 99 ? -1.989 84.187 27.490 1.00 24.22 98 ILE A C 1
ATOM 830 O O . ILE A 1 99 ? -2.277 83.759 26.388 1.00 27.01 98 ILE A O 1
ATOM 835 N N . ALA A 1 100 ? -0.956 85.004 27.700 1.00 20.17 99 ALA A N 1
ATOM 836 C CA . ALA A 1 100 ? -0.166 85.625 26.612 1.00 19.53 99 ALA A CA 1
ATOM 837 C C . ALA A 1 100 ? 0.856 84.639 26.076 1.00 20.24 99 ALA A C 1
ATOM 838 O O . ALA A 1 100 ? 1.144 84.642 24.870 1.00 21.94 99 ALA A O 1
ATOM 840 N N . GLY A 1 101 ? 1.404 83.809 26.968 1.00 19.54 100 GLY A N 1
ATOM 841 C CA . GLY A 1 101 ? 2.496 82.889 26.607 1.00 20.68 100 GLY A CA 1
ATOM 842 C C . GLY A 1 101 ? 2.795 81.941 27.741 1.00 21.83 100 GLY A C 1
ATOM 843 O O . GLY A 1 101 ? 2.315 82.134 28.875 1.00 18.99 100 GLY A O 1
ATOM 844 N N . VAL A 1 102 ? 3.538 80.889 27.440 1.00 22.15 101 VAL A N 1
ATOM 845 C CA A VAL A 1 102 ? 3.960 79.972 28.486 0.50 22.12 101 VAL A CA 1
ATOM 846 C CA B VAL A 1 102 ? 3.938 79.895 28.425 0.50 21.88 101 VAL A CA 1
ATOM 847 C C . VAL A 1 102 ? 5.414 79.608 28.278 1.00 19.99 101 VAL A C 1
ATOM 848 O O . VAL A 1 102 ? 5.918 79.511 27.159 1.00 23.31 101 VAL A O 1
ATOM 863 N N . LEU A 1 104 ? 8.056 76.776 29.554 1.00 16.97 103 LEU A N 1
ATOM 864 C CA . LEU A 1 104 ? 8.063 75.388 30.061 1.00 18.53 103 LEU A CA 1
ATOM 865 C C . LEU A 1 104 ? 9.515 75.001 30.316 1.00 18.98 103 LEU A C 1
ATOM 866 O O . LEU A 1 104 ? 10.290 74.752 29.416 1.00 22.01 103 LEU A O 1
ATOM 871 N N . VAL A 1 105 ? 9.868 74.922 31.589 1.00 17.77 104 VAL A N 1
ATOM 872 C CA . VAL A 1 105 ? 11.247 74.671 31.937 1.00 17.84 104 VAL A CA 1
ATOM 873 C C . VAL A 1 105 ? 11.354 73.250 32.468 1.00 18.72 104 VAL A C 1
ATOM 874 O O . VAL A 1 105 ? 10.741 72.923 33.482 1.00 19.19 104 VAL A O 1
ATOM 878 N N . ALA A 1 106 ? 12.106 72.414 31.765 1.00 18.32 105 ALA A N 1
ATOM 879 C CA . ALA A 1 106 ? 12.237 70.984 32.140 1.00 20.35 105 ALA A CA 1
ATOM 880 C C . ALA A 1 106 ? 10.848 70.338 32.304 1.00 19.30 105 ALA A C 1
ATOM 881 O O . ALA A 1 106 ? 10.540 69.715 33.325 1.00 19.69 105 ALA A O 1
ATOM 883 N N . PRO A 1 107 ? 10.006 70.444 31.267 1.00 17.99 106 PRO A N 1
ATOM 884 C CA . PRO A 1 107 ? 8.736 69.734 31.341 1.00 19.04 106 PRO A CA 1
ATOM 885 C C . PRO A 1 107 ? 9.029 68.252 31.511 1.00 18.81 106 PRO A C 1
ATOM 886 O O . PRO A 1 107 ? 9.970 67.736 30.907 1.00 20.26 106 PRO A O 1
ATOM 890 N N . ALA A 1 108 ? 8.243 67.573 32.341 1.00 19.37 107 ALA A N 1
ATOM 891 C CA . ALA A 1 108 ? 8.426 66.153 32.515 1.00 19.84 107 ALA A CA 1
ATOM 892 C C . ALA A 1 108 ? 7.722 65.379 31.370 1.00 19.55 107 ALA A C 1
ATOM 893 O O . ALA A 1 108 ? 6.707 65.821 30.871 1.00 20.30 107 ALA A O 1
ATOM 895 N N . GLU A 1 109 ? 8.240 64.207 31.035 1.00 19.37 108 GLU A N 1
ATOM 896 C CA . GLU A 1 109 ? 7.534 63.265 30.188 1.00 18.12 108 GLU A CA 1
ATOM 897 C C . GLU A 1 109 ? 6.224 62.902 30.890 1.00 19.28 108 GLU A C 1
ATOM 898 O O . GLU A 1 109 ? 6.222 62.460 32.042 1.00 18.59 108 GLU A O 1
ATOM 904 N N . PRO A 1 110 ? 5.086 63.117 30.209 1.00 18.51 109 PRO A N 1
ATOM 905 C CA . PRO A 1 110 ? 3.812 62.810 30.897 1.00 19.26 109 PRO A CA 1
ATOM 906 C C . PRO A 1 110 ? 3.643 61.416 31.542 1.00 21.53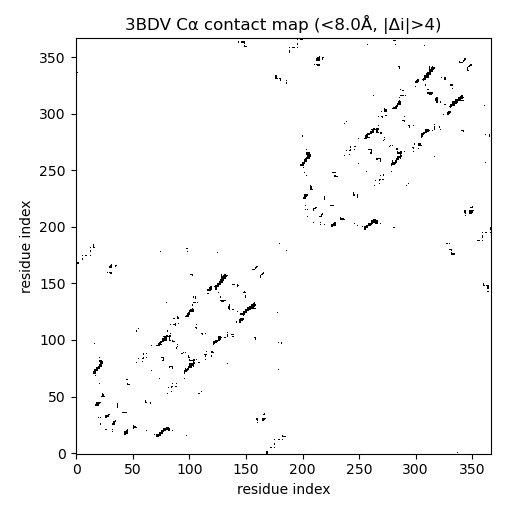 109 PRO A C 1
ATOM 907 O O . PRO A 1 110 ? 3.044 61.271 32.626 1.00 20.14 109 PRO A O 1
ATOM 919 N N . ARG A 1 112 ? 5.792 59.764 33.219 1.00 19.82 111 ARG A N 1
ATOM 920 C CA . ARG A 1 112 ? 6.403 59.692 34.525 1.00 19.85 111 ARG A CA 1
ATOM 921 C C . ARG A 1 112 ? 5.436 59.990 35.639 1.00 18.13 111 ARG A C 1
ATOM 922 O O . ARG A 1 112 ? 5.671 59.611 36.749 1.00 21.05 111 ARG A O 1
ATOM 930 N N . PHE A 1 113 ? 4.392 60.738 35.345 1.00 19.19 112 PHE A N 1
ATOM 931 C CA . PHE A 1 113 ? 3.391 61.066 36.340 1.00 18.24 112 PHE A CA 1
ATOM 932 C C . PHE A 1 113 ? 2.017 60.518 35.936 1.00 21.54 112 PHE A C 1
ATOM 933 O O . PHE A 1 113 ? 0.977 60.953 36.461 1.00 21.20 112 PHE A O 1
ATOM 941 N N . GLU A 1 114 ? 2.006 59.511 35.076 1.00 20.32 113 GLU A N 1
ATOM 942 C CA . GLU A 1 114 ? 0.752 58.854 34.629 1.00 20.96 113 GLU A CA 1
ATOM 943 C C . GLU A 1 114 ? -0.316 59.821 34.143 1.00 22.18 113 GLU A C 1
ATOM 944 O O . GLU A 1 114 ? -1.509 59.680 34.450 1.00 22.11 113 GLU A O 1
ATOM 950 N N . ILE A 1 115 ? 0.114 60.836 33.408 1.00 21.72 114 ILE A N 1
ATOM 951 C CA . ILE A 1 115 ? -0.789 61.782 32.777 1.00 19.54 114 ILE A CA 1
ATOM 952 C C . ILE A 1 115 ? -0.544 61.888 31.250 1.00 21.13 114 ILE A C 1
ATOM 953 O O . ILE A 1 115 ? -0.907 62.855 30.589 1.00 21.13 114 ILE A O 1
ATOM 958 N N . ASP A 1 116 ? -0.023 60.802 30.716 1.00 22.66 115 ASP A N 1
ATOM 959 C CA . ASP A 1 116 ? 0.097 60.594 29.266 1.00 24.37 115 ASP A CA 1
ATOM 960 C C . ASP A 1 116 ? -1.238 60.591 28.546 1.00 26.38 115 ASP A C 1
ATOM 961 O O . ASP A 1 116 ? -1.264 60.771 27.320 1.00 25.53 115 ASP A O 1
ATOM 966 N N . ASP A 1 117 ? -2.329 60.379 29.284 1.00 25.74 116 ASP A N 1
ATOM 967 C CA . ASP A 1 117 ? -3.658 60.447 28.710 1.00 28.32 116 ASP A CA 1
ATOM 968 C C . ASP A 1 117 ? -4.299 61.825 28.784 1.00 29.12 116 ASP A C 1
ATOM 969 O O . ASP A 1 117 ? -5.403 62.026 28.290 1.00 29.29 116 ASP A O 1
ATOM 974 N N . ARG A 1 118 ? -3.588 62.783 29.352 1.00 26.34 117 ARG A N 1
ATOM 975 C CA . ARG A 1 118 ? -4.114 64.126 29.510 1.00 26.51 117 ARG A CA 1
ATOM 976 C C . ARG A 1 118 ? -3.311 65.222 28.875 1.00 26.17 117 ARG A C 1
ATOM 977 O O . ARG A 1 118 ? -3.762 66.355 28.780 1.00 28.87 117 ARG A O 1
ATOM 985 N N . ILE A 1 119 ? -2.103 64.922 28.431 1.00 21.97 118 ILE A N 1
ATOM 986 C CA . ILE A 1 119 ? -1.315 65.937 27.796 1.00 22.98 118 ILE A CA 1
ATOM 987 C C . ILE A 1 119 ? -1.287 65.610 26.310 1.00 24.38 118 ILE A C 1
ATOM 988 O O . ILE A 1 119 ? -0.852 64.505 25.935 1.00 25.54 118 ILE A O 1
ATOM 993 N N . GLN A 1 120 ? -1.758 66.535 25.465 1.00 22.90 119 GLN A N 1
ATOM 994 C CA . GLN A 1 120 ? -1.866 66.278 24.032 1.00 25.55 119 GLN A CA 1
ATOM 995 C C . GLN A 1 120 ? -0.592 66.692 23.300 1.00 22.41 119 GLN A C 1
ATOM 996 O O . GLN A 1 120 ? 0.070 67.670 23.675 1.00 22.69 119 GLN A O 1
ATOM 1002 N N . ALA A 1 121 ? -0.253 65.916 22.264 1.00 22.82 120 ALA A N 1
ATOM 1003 C CA . ALA A 1 121 ? 0.837 66.200 21.358 1.00 24.30 120 ALA A CA 1
ATOM 1004 C C . ALA A 1 121 ? 0.257 67.018 20.207 1.00 25.67 120 ALA A C 1
ATOM 1005 O O . ALA A 1 121 ? 0.098 66.559 19.085 1.00 25.87 120 ALA A O 1
ATOM 1007 N N . SER A 1 122 ? -0.079 68.251 20.541 1.00 27.17 121 SER A N 1
ATOM 1008 C CA . SER A 1 122 ? -0.688 69.174 19.599 1.00 26.99 121 SER A CA 1
ATOM 1009 C C . SER A 1 122 ? -0.351 70.612 19.990 1.00 26.32 121 SER A C 1
ATOM 1010 O O . SER A 1 122 ? -0.013 70.902 21.157 1.00 24.13 121 SER A O 1
ATOM 1013 N N . PRO A 1 123 ? -0.413 71.518 19.014 1.00 26.96 122 PRO A N 1
ATOM 1014 C CA . PRO A 1 123 ? 0.008 72.879 19.248 1.00 28.12 122 PRO A CA 1
ATOM 1015 C C . PRO A 1 123 ? -0.699 73.588 20.353 1.00 27.50 122 PRO A C 1
ATOM 1016 O O . PRO A 1 123 ? -1.932 73.493 20.489 1.00 30.52 122 PRO A O 1
ATOM 1020 N N . LEU A 1 124 ? 0.071 74.340 21.116 1.00 25.60 123 LEU A N 1
ATOM 1021 C CA . LEU A 1 124 ? -0.482 75.180 22.144 1.00 27.14 123 LEU A CA 1
ATOM 1022 C C . LEU A 1 124 ? -1.009 76.445 21.421 1.00 28.97 123 LEU A C 1
ATOM 1023 O O . LEU A 1 124 ? -0.412 76.949 20.464 1.00 28.84 123 LEU A O 1
ATOM 1028 N N . SER A 1 125 ? -2.130 76.944 21.877 1.00 28.94 124 SER A N 1
ATOM 1029 C CA . SER A 1 125 ? -2.753 78.051 21.170 1.00 31.52 124 SER A CA 1
ATOM 1030 C C . SER A 1 125 ? -2.003 79.368 21.418 1.00 29.92 124 SER A C 1
ATOM 1031 O O . SER A 1 125 ? -2.384 80.395 20.871 1.00 25.25 124 SER A O 1
ATOM 1034 N N . VAL A 1 126 ? -0.961 79.354 22.251 1.00 26.47 125 VAL A N 1
ATOM 1035 C CA . VAL A 1 126 ? -0.244 80.595 22.581 1.00 25.39 125 VAL A CA 1
ATOM 1036 C C . VAL A 1 126 ? 1.225 80.396 22.378 1.00 23.91 125 VAL A C 1
ATOM 1037 O O . VAL A 1 126 ? 1.709 79.256 22.423 1.00 25.83 125 VAL A O 1
ATOM 1041 N N . PRO A 1 127 ? 1.966 81.495 22.209 1.00 21.78 126 PRO A N 1
ATOM 1042 C CA . PRO A 1 127 ? 3.416 81.391 22.133 1.00 22.38 126 PRO A CA 1
ATOM 1043 C C . PRO A 1 127 ? 4.040 80.680 23.332 1.00 21.39 126 PRO A C 1
ATOM 1044 O O . PRO A 1 127 ? 3.711 80.985 24.495 1.00 21.51 126 PRO A O 1
ATOM 1048 N N . THR A 1 128 ? 4.946 79.752 23.018 1.00 21.95 127 THR A N 1
ATOM 1049 C CA . THR A 1 128 ? 5.572 78.861 23.988 1.00 21.00 127 THR A CA 1
ATOM 1050 C C . THR A 1 128 ? 7.106 78.762 23.800 1.00 21.18 127 THR A C 1
ATOM 1051 O O . THR A 1 128 ? 7.620 78.647 22.689 1.00 20.83 127 THR A O 1
ATOM 1055 N N . LEU A 1 129 ? 7.802 78.772 24.917 1.00 20.90 128 LEU A N 1
ATOM 1056 C CA . LEU A 1 129 ? 9.223 78.553 24.981 1.00 19.09 128 LEU A CA 1
ATOM 1057 C C . LEU A 1 129 ? 9.484 77.355 25.925 1.00 23.73 128 LEU A C 1
ATOM 1058 O O . LEU A 1 129 ? 8.988 77.355 27.051 1.00 23.48 128 LEU A O 1
ATOM 1063 N N . THR A 1 130 ? 10.312 76.395 25.486 1.00 20.70 129 THR A N 1
ATOM 1064 C CA . THR A 1 130 ? 10.619 75.192 26.257 1.00 19.15 129 THR A CA 1
ATOM 1065 C C . THR A 1 130 ? 12.122 75.086 26.472 1.00 19.13 129 THR A C 1
ATOM 1066 O O . THR A 1 130 ? 12.870 75.206 25.507 1.00 22.26 129 THR A O 1
ATOM 1070 N N . PHE A 1 131 ? 12.547 74.849 27.703 1.00 18.25 130 PHE A N 1
ATOM 1071 C CA . PHE A 1 131 ? 13.972 74.696 28.018 1.00 17.23 130 PHE A CA 1
ATOM 1072 C C . PHE A 1 131 ? 14.170 73.233 28.409 1.00 20.62 130 PHE A C 1
ATOM 1073 O O . PHE A 1 131 ? 13.424 72.708 29.254 1.00 21.39 130 PHE A O 1
ATOM 1081 N N . ALA A 1 132 ? 15.137 72.587 27.772 1.00 20.13 131 ALA A N 1
ATOM 1082 C CA . ALA A 1 132 ? 15.356 71.138 27.930 1.00 19.69 131 ALA A CA 1
ATOM 1083 C C . ALA A 1 132 ? 16.815 70.867 28.250 1.00 21.33 131 ALA A C 1
ATOM 1084 O O . ALA A 1 132 ? 17.690 71.422 27.654 1.00 23.24 131 ALA A O 1
ATOM 1086 N N . SER A 1 133 ? 17.046 69.972 29.206 1.00 20.34 132 SER A N 1
ATOM 1087 C CA . SER A 1 133 ? 18.388 69.522 29.609 1.00 19.90 132 SER A CA 1
ATOM 1088 C C . SER A 1 133 ? 18.717 68.142 28.970 1.00 19.64 132 SER A C 1
ATOM 1089 O O . SER A 1 133 ? 17.801 67.361 28.612 1.00 20.53 132 SER A O 1
ATOM 1092 N N . HIS A 1 134 ? 20.019 67.862 28.806 1.00 17.59 133 HIS A N 1
ATOM 1093 C CA . HIS A 1 134 ? 20.402 66.560 28.292 1.00 17.51 133 HIS A CA 1
ATOM 1094 C C . HIS A 1 134 ? 20.534 65.481 29.362 1.00 19.76 133 HIS A C 1
ATOM 1095 O O . HIS A 1 134 ? 20.759 64.337 29.011 1.00 21.92 133 HIS A O 1
ATOM 1102 N N . ASN A 1 135 ? 20.504 65.860 30.638 1.00 17.53 134 ASN A N 1
ATOM 1103 C CA . ASN A 1 135 ? 20.543 64.899 31.775 1.00 18.68 134 ASN A CA 1
ATOM 1104 C C . ASN A 1 135 ? 19.495 65.162 32.860 1.00 17.26 134 ASN A C 1
ATOM 1105 O O . ASN A 1 135 ? 19.757 65.127 34.068 1.00 19.94 134 ASN A O 1
ATOM 1110 N N . ASP A 1 136 ? 18.279 65.345 32.387 1.00 18.95 135 ASP A N 1
ATOM 1111 C CA . ASP A 1 136 ? 17.116 65.526 33.239 1.00 17.63 135 ASP A CA 1
ATOM 1112 C C . ASP A 1 136 ? 16.499 64.152 33.424 1.00 20.54 135 ASP A C 1
ATOM 1113 O O . ASP A 1 136 ? 16.040 63.572 32.457 1.00 21.30 135 ASP A O 1
ATOM 1118 N N . PRO A 1 137 ? 16.427 63.655 34.654 1.00 19.64 136 PRO A N 1
ATOM 1119 C CA . PRO A 1 137 ? 15.854 62.302 34.818 1.00 18.62 136 PRO A CA 1
ATOM 1120 C C . PRO A 1 137 ? 14.433 62.115 34.330 1.00 17.97 136 PRO A C 1
ATOM 1121 O O . PRO A 1 137 ? 14.041 60.979 34.045 1.00 18.77 136 PRO A O 1
ATOM 1125 N N . LEU A 1 138 ? 13.665 63.187 34.255 1.00 17.18 137 LEU A N 1
ATOM 1126 C CA . LEU A 1 138 ? 12.247 63.040 33.933 1.00 17.37 137 LEU A CA 1
ATOM 1127 C C . LEU A 1 138 ? 11.932 63.298 32.478 1.00 19.73 137 LEU A C 1
ATOM 1128 O O . LEU A 1 138 ? 10.810 63.056 32.082 1.00 20.46 137 LEU A O 1
ATOM 1141 N N . SER A 1 140 ? 13.975 62.946 28.490 1.00 20.20 139 SER A N 1
ATOM 1142 C CA . SER A 1 140 ? 15.173 62.848 27.617 1.00 20.83 139 SER A CA 1
ATOM 1143 C C . SER A 1 140 ? 15.160 64.035 26.683 1.00 21.36 139 SER A C 1
ATOM 1144 O O . SER A 1 140 ? 14.095 64.581 26.361 1.00 17.94 139 SER A O 1
ATOM 1147 N N . PHE A 1 141 ? 16.335 64.432 26.225 1.00 19.49 140 PHE A N 1
ATOM 1148 C CA . PHE A 1 141 ? 16.393 65.551 25.287 1.00 21.96 140 PHE A CA 1
ATOM 1149 C C . PHE A 1 141 ? 15.644 65.284 23.982 1.00 22.16 140 PHE A C 1
ATOM 1150 O O . PHE A 1 141 ? 14.945 66.161 23.455 1.00 21.15 140 PHE A O 1
ATOM 1158 N N . THR A 1 142 ? 15.736 64.068 23.450 1.00 21.68 141 THR A N 1
ATOM 1159 C CA A THR A 1 142 ? 15.080 63.801 22.174 0.70 22.01 141 THR A CA 1
ATOM 1160 C CA B THR A 1 142 ? 15.074 63.734 22.189 0.30 20.29 141 THR A CA 1
ATOM 1161 C C . THR A 1 142 ? 13.571 63.854 22.353 1.00 20.04 141 THR A C 1
ATOM 1162 O O . THR A 1 142 ? 12.874 64.315 21.455 1.00 20.88 141 THR A O 1
ATOM 1169 N N . ARG A 1 143 ? 13.069 63.443 23.519 1.00 18.31 142 ARG A N 1
ATOM 1170 C CA . ARG A 1 143 ? 11.640 63.548 23.775 1.00 17.83 142 ARG A CA 1
ATOM 1171 C C . ARG A 1 143 ? 11.212 64.974 24.016 1.00 17.83 142 ARG A C 1
ATOM 1172 O O . ARG A 1 143 ? 10.078 65.342 23.667 1.00 19.48 142 ARG A O 1
ATOM 1180 N N . ALA A 1 144 ? 12.082 65.767 24.635 1.00 18.17 143 ALA A N 1
ATOM 1181 C CA . ALA A 1 144 ? 11.837 67.224 24.747 1.00 18.18 143 ALA A CA 1
ATOM 1182 C C . ALA A 1 144 ? 11.663 67.821 23.352 1.00 17.37 143 ALA A C 1
ATOM 1183 O O . ALA A 1 144 ? 10.689 68.581 23.116 1.00 20.47 143 ALA A O 1
ATOM 1185 N N . GLN A 1 145 ? 12.521 67.411 22.408 1.00 18.54 144 GLN A N 1
ATOM 1186 C CA . GLN A 1 145 ? 12.361 67.836 21.019 1.00 20.95 144 GLN A CA 1
ATOM 1187 C C . GLN A 1 145 ? 11.034 67.432 20.398 1.00 22.85 144 GLN A C 1
ATOM 1188 O O . GLN A 1 145 ? 10.392 68.233 19.686 1.00 22.39 144 GLN A O 1
ATOM 1194 N N . TYR A 1 146 ? 10.636 66.189 20.660 1.00 20.39 145 TYR A N 1
ATOM 1195 C CA . TYR A 1 146 ? 9.317 65.664 20.202 1.00 18.59 145 TYR A CA 1
ATOM 1196 C C . TYR A 1 146 ? 8.180 66.525 20.731 1.00 22.57 145 TYR A C 1
ATOM 1197 O O . TYR A 1 146 ? 7.266 66.967 19.986 1.00 18.55 145 TYR A O 1
ATOM 1206 N N . TRP A 1 147 ? 8.170 66.747 22.035 1.00 21.67 146 TRP A N 1
ATOM 1207 C CA . TRP A 1 147 ? 7.093 67.523 22.620 1.00 20.46 146 TRP A CA 1
ATOM 1208 C C . TRP A 1 147 ? 7.114 68.989 22.165 1.00 21.35 146 TRP A C 1
ATOM 1209 O O . TRP A 1 147 ? 6.072 69.539 21.858 1.00 20.04 146 TRP A O 1
ATOM 1220 N N . ALA A 1 148 ? 8.284 69.604 22.130 1.00 20.91 147 ALA A N 1
ATOM 1221 C CA . ALA A 1 148 ? 8.409 71.004 21.691 1.00 18.45 147 ALA A CA 1
ATOM 1222 C C . ALA A 1 148 ? 7.829 71.126 20.271 1.00 21.16 147 ALA A C 1
ATOM 1223 O O . ALA A 1 148 ? 7.034 72.020 20.017 1.00 23.04 147 ALA A O 1
ATOM 1225 N N . GLN A 1 149 ? 8.193 70.208 19.377 1.00 20.84 148 GLN A N 1
ATOM 1226 C CA . GLN A 1 149 ? 7.742 70.257 18.005 1.00 22.88 148 GLN A CA 1
ATOM 1227 C C . GLN A 1 149 ? 6.239 70.069 17.970 1.00 23.29 148 GLN A C 1
ATOM 1228 O O . GLN A 1 149 ? 5.508 70.837 17.313 1.00 20.79 148 GLN A O 1
ATOM 1234 N N . ALA A 1 150 ? 5.737 69.102 18.718 1.00 22.95 149 ALA A N 1
ATOM 1235 C CA . ALA A 1 150 ? 4.284 68.880 18.754 1.00 23.10 149 ALA A CA 1
ATOM 1236 C C . ALA A 1 150 ? 3.530 70.109 19.267 1.00 25.41 149 ALA A C 1
ATOM 1237 O O . ALA A 1 150 ? 2.459 70.417 18.758 1.00 25.11 149 ALA A O 1
ATOM 1239 N N . TRP A 1 151 ? 4.070 70.748 20.315 1.00 23.55 150 TRP A N 1
ATOM 1240 C CA . TRP A 1 151 ? 3.429 71.887 20.970 1.00 23.11 150 TRP A CA 1
ATOM 1241 C C . TRP A 1 151 ? 3.631 73.202 20.201 1.00 22.92 150 TRP A C 1
ATOM 1242 O O . TRP A 1 151 ? 3.055 74.231 20.568 1.00 22.72 150 TRP A O 1
ATOM 1253 N N . ASP A 1 152 ? 4.423 73.143 19.131 1.00 22.51 151 ASP A N 1
ATOM 1254 C CA . ASP A 1 152 ? 4.848 74.335 18.386 1.00 26.26 151 ASP A CA 1
ATOM 1255 C C . ASP A 1 152 ? 5.544 75.347 19.310 1.00 27.39 151 ASP A C 1
ATOM 1256 O O . ASP A 1 152 ? 5.269 76.549 19.280 1.00 28.99 151 ASP A O 1
ATOM 1261 N N . SER A 1 153 ? 6.471 74.844 20.112 1.00 20.97 152 SER A N 1
ATOM 1262 C CA . SER A 1 153 ? 7.248 75.644 21.016 1.00 21.89 152 SER A CA 1
ATOM 1263 C C . SER A 1 153 ? 8.664 75.780 20.498 1.00 22.77 152 SER A C 1
ATOM 1264 O O . SER A 1 153 ? 9.199 74.858 19.903 1.00 21.32 152 SER A O 1
ATOM 1267 N N . GLU A 1 154 ? 9.310 76.916 20.792 1.00 22.34 153 GLU A N 1
ATOM 1268 C CA A GLU A 1 154 ? 10.728 77.064 20.583 0.80 21.01 153 GLU A CA 1
ATOM 1269 C CA B GLU A 1 154 ? 10.736 77.029 20.563 0.20 20.04 153 GLU A CA 1
ATOM 1270 C C . GLU A 1 154 ? 11.410 76.156 21.603 1.00 21.13 153 GLU A C 1
ATOM 1271 O O . GLU A 1 154 ? 10.926 76.054 22.739 1.00 22.34 153 GLU A O 1
ATOM 1282 N N . LEU A 1 155 ? 12.513 75.537 21.218 1.00 20.49 154 LEU A N 1
ATOM 1283 C CA . LEU A 1 155 ? 13.232 74.604 22.081 1.00 18.19 154 LEU A CA 1
ATOM 1284 C C . LEU A 1 155 ? 14.618 75.120 22.372 1.00 17.86 154 LEU A C 1
ATOM 1285 O O . LEU A 1 155 ? 15.419 75.288 21.471 1.00 19.69 154 LEU A O 1
ATOM 1290 N N . VAL A 1 156 ? 14.872 75.365 23.647 1.00 18.71 155 VAL A N 1
ATOM 1291 C CA . VAL A 1 156 ? 16.135 75.918 24.126 1.00 18.42 155 VAL A CA 1
ATOM 1292 C C . VAL A 1 156 ? 16.873 74.828 24.841 1.00 19.39 155 VAL A C 1
ATOM 1293 O O . VAL A 1 156 ? 16.423 74.356 25.878 1.00 19.50 155 VAL A O 1
ATOM 1297 N N . ASP A 1 157 ? 17.946 74.388 24.207 1.00 19.30 156 ASP A N 1
ATOM 1298 C CA . ASP A 1 157 ? 18.889 73.386 24.758 1.00 20.07 156 ASP A CA 1
ATOM 1299 C C . ASP A 1 157 ? 19.849 74.043 25.761 1.00 21.80 156 ASP A C 1
ATOM 1300 O O . ASP A 1 157 ? 20.666 74.857 25.384 1.00 22.05 156 ASP A O 1
ATOM 1305 N N . VAL A 1 158 ? 19.701 73.692 27.047 1.00 20.11 157 VAL A N 1
ATOM 1306 C CA . VAL A 1 158 ? 20.498 74.231 28.152 1.00 18.34 157 VAL A CA 1
ATOM 1307 C C . VAL A 1 158 ? 21.636 73.269 28.533 1.00 20.18 157 VAL A C 1
ATOM 1308 O O . VAL A 1 158 ? 22.260 73.417 29.576 1.00 20.41 157 VAL A O 1
ATOM 1312 N N . GLY A 1 159 ? 21.939 72.316 27.675 1.00 18.44 158 GLY A N 1
ATOM 1313 C CA . GLY A 1 159 ? 23.047 71.415 27.937 1.00 19.33 158 GLY A CA 1
ATOM 1314 C C . GLY A 1 159 ? 22.769 70.443 29.068 1.00 18.76 158 GLY A C 1
ATOM 1315 O O . GLY A 1 159 ? 21.618 70.089 29.336 1.00 21.12 158 GLY A O 1
ATOM 1316 N N . GLU A 1 160 ? 23.837 70.015 29.739 1.00 22.64 159 GLU A N 1
ATOM 1317 C CA . GLU A 1 160 ? 23.692 69.137 30.886 1.00 20.83 159 GLU A CA 1
ATOM 1318 C C . GLU A 1 160 ? 23.380 69.968 32.102 1.00 22.92 159 GLU A C 1
ATOM 1319 O O . GLU A 1 160 ? 24.280 70.368 32.804 1.00 26.89 159 GLU A O 1
ATOM 1325 N N . ALA A 1 161 ? 22.097 70.229 32.323 1.00 19.28 160 ALA A N 1
ATOM 1326 C CA . ALA A 1 161 ? 21.647 71.085 33.381 1.00 21.22 160 ALA A CA 1
ATOM 1327 C C . ALA A 1 161 ? 20.848 70.319 34.428 1.00 21.52 160 ALA A C 1
ATOM 1328 O O . ALA A 1 161 ? 19.985 70.900 35.140 1.00 19.04 160 ALA A O 1
ATOM 1330 N N . GLY A 1 162 ? 21.108 69.024 34.522 1.00 19.42 161 GLY A N 1
ATOM 1331 C CA . GLY A 1 162 ? 20.283 68.191 35.409 1.00 19.74 161 GLY A CA 1
ATOM 1332 C C . GLY A 1 162 ? 18.779 68.392 35.191 1.00 19.32 161 GLY A C 1
ATOM 1333 O O . GLY A 1 162 ? 18.292 68.492 34.043 1.00 21.02 161 GLY A O 1
ATOM 1334 N N . HIS A 1 163 ? 18.047 68.496 36.299 1.00 19.15 162 HIS A N 1
ATOM 1335 C CA . HIS A 1 163 ? 16.604 68.734 36.320 1.00 20.02 162 HIS A CA 1
ATOM 1336 C C . HIS A 1 163 ? 16.233 70.232 36.380 1.00 20.53 162 HIS A C 1
ATOM 1337 O O . HIS A 1 163 ? 15.059 70.573 36.469 1.00 20.14 162 HIS A O 1
ATOM 1344 N N . ILE A 1 164 ? 17.237 71.088 36.228 1.00 20.14 163 ILE A N 1
ATOM 1345 C CA . ILE A 1 164 ? 17.117 72.552 36.195 1.00 21.91 163 ILE A CA 1
ATOM 1346 C C . ILE A 1 164 ? 16.467 72.991 37.516 1.00 22.04 163 ILE A C 1
ATOM 1347 O O . ILE A 1 164 ? 15.370 73.511 37.561 1.00 17.96 163 ILE A O 1
ATOM 1352 N N . ASN A 1 165 ? 17.162 72.695 38.595 1.00 22.55 164 ASN A N 1
ATOM 1353 C CA . ASN A 1 165 ? 16.695 72.958 39.937 1.00 19.83 164 ASN A CA 1
ATOM 1354 C C . ASN A 1 165 ? 17.938 73.422 40.745 1.00 22.09 164 ASN A C 1
ATOM 1355 O O . ASN A 1 165 ? 19.013 73.583 40.172 1.00 22.23 164 ASN A O 1
ATOM 1360 N N . ALA A 1 166 ? 17.751 73.680 42.037 1.00 21.68 165 ALA A N 1
ATOM 1361 C CA . ALA A 1 166 ? 18.810 74.232 42.877 1.00 21.56 165 ALA A CA 1
ATOM 1362 C C . ALA A 1 166 ? 20.009 73.334 42.897 1.00 22.72 165 ALA A C 1
ATOM 1363 O O . ALA A 1 166 ? 21.133 73.814 42.861 1.00 24.16 165 ALA A O 1
ATOM 1365 N N . GLU A 1 167 ? 19.753 72.032 42.978 1.00 22.97 166 GLU A N 1
ATOM 1366 C CA . GLU A 1 167 ? 20.807 71.032 43.129 1.00 25.34 166 GLU A CA 1
ATOM 1367 C C . GLU A 1 167 ? 21.717 71.084 41.911 1.00 23.98 166 GLU A C 1
ATOM 1368 O O . GLU A 1 167 ? 22.882 70.800 42.038 1.00 21.48 166 GLU A O 1
ATOM 1374 N N . ALA A 1 168 ? 21.164 71.482 40.758 1.00 22.74 167 ALA A N 1
ATOM 1375 C CA . ALA A 1 168 ? 21.917 71.709 39.504 1.00 20.40 167 ALA A CA 1
ATOM 1376 C C . ALA A 1 168 ? 22.529 73.119 39.336 1.00 25.15 167 ALA A C 1
ATOM 1377 O O . ALA A 1 168 ? 23.195 73.435 38.316 1.00 25.91 167 ALA A O 1
ATOM 1379 N N . GLY A 1 169 ? 22.323 74.005 40.308 1.00 22.27 168 GLY A N 1
ATOM 1380 C CA . GLY A 1 169 ? 22.855 75.348 40.181 1.00 23.29 168 GLY A CA 1
ATOM 1381 C C . GLY A 1 169 ? 21.879 76.394 39.678 1.00 24.95 168 GLY A C 1
ATOM 1382 O O . GLY A 1 169 ? 22.306 77.457 39.293 1.00 28.11 168 GLY A O 1
ATOM 1383 N N . PHE A 1 170 ? 20.591 76.088 39.694 1.00 22.91 169 PHE A N 1
ATOM 1384 C CA . PHE A 1 170 ? 19.552 77.015 39.243 1.00 22.45 169 PHE A CA 1
ATOM 1385 C C . PHE A 1 170 ? 18.588 77.178 40.411 1.00 23.29 169 PHE A C 1
ATOM 1386 O O . PHE A 1 170 ? 17.597 76.454 40.495 1.00 22.86 169 PHE A O 1
ATOM 1394 N N . GLY A 1 171 ? 18.867 78.108 41.326 1.00 23.17 170 GLY A N 1
ATOM 1395 C CA . GLY A 1 171 ? 19.897 79.129 41.191 1.00 23.91 170 GLY A CA 1
ATOM 1396 C C . GLY A 1 171 ? 19.326 80.373 40.568 1.00 22.50 170 GLY A C 1
ATOM 1397 O O . GLY A 1 171 ? 18.199 80.377 40.091 1.00 24.14 170 GLY A O 1
ATOM 1398 N N . PRO A 1 172 ? 20.109 81.448 40.548 1.00 20.44 171 PRO A N 1
ATOM 1399 C CA . PRO A 1 172 ? 19.585 82.685 40.011 1.00 20.22 171 PRO A CA 1
ATOM 1400 C C . PRO A 1 172 ? 19.190 82.623 38.556 1.00 19.82 171 PRO A C 1
ATOM 1401 O O . PRO A 1 172 ? 18.369 83.377 38.172 1.00 22.07 171 PRO A O 1
ATOM 1405 N N . TRP A 1 173 ? 19.869 81.796 37.769 1.00 21.39 172 TRP A N 1
ATOM 1406 C CA . TRP A 1 173 ? 19.569 81.601 36.350 1.00 20.33 172 TRP A CA 1
ATOM 1407 C C . TRP A 1 173 ? 19.236 82.867 35.569 1.00 21.72 172 TRP A C 1
ATOM 1408 O O . TRP A 1 173 ? 18.113 83.051 35.061 1.00 20.07 172 TRP A O 1
ATOM 1419 N N . GLU A 1 174 ? 20.248 83.714 35.443 1.00 23.65 173 GLU A N 1
ATOM 1420 C CA . GLU A 1 174 ? 20.115 84.922 34.661 1.00 25.46 173 GLU A CA 1
ATOM 1421 C C . GLU A 1 174 ? 19.803 84.617 33.199 1.00 23.11 173 GLU A C 1
ATOM 1422 O O . GLU A 1 174 ? 19.074 85.402 32.557 1.00 21.53 173 GLU A O 1
ATOM 1428 N N . TYR A 1 175 ? 20.318 83.505 32.660 1.00 22.74 174 TYR A N 1
ATOM 1429 C CA . TYR A 1 175 ? 20.029 83.167 31.257 1.00 23.98 174 TYR A CA 1
ATOM 1430 C C . TYR A 1 175 ? 18.532 82.951 31.047 1.00 21.85 174 TYR A C 1
ATOM 1431 O O . TYR A 1 175 ? 17.977 83.415 30.039 1.00 20.57 174 TYR A O 1
ATOM 1440 N N . GLY A 1 176 ? 17.861 82.274 31.980 1.00 21.85 175 GLY A N 1
ATOM 1441 C CA . GLY A 1 176 ? 16.409 82.148 31.893 1.00 21.04 175 GLY A CA 1
ATOM 1442 C C . GLY A 1 176 ? 15.669 83.485 31.933 1.00 21.27 175 GLY A C 1
ATOM 1443 O O . GLY A 1 176 ? 14.701 83.727 31.184 1.00 21.49 175 GLY A O 1
ATOM 1444 N N . LEU A 1 177 ? 16.092 84.369 32.825 1.00 19.29 176 LEU A N 1
ATOM 1445 C CA . LEU A 1 177 ? 15.547 85.713 32.874 1.00 20.40 176 LEU A CA 1
ATOM 1446 C C . LEU A 1 177 ? 15.776 86.490 31.598 1.00 19.55 176 LEU A C 1
ATOM 1447 O O . LEU A 1 177 ? 14.883 87.192 31.121 1.00 19.12 176 LEU A O 1
ATOM 1452 N N . LYS A 1 178 ? 16.979 86.382 31.047 1.00 20.58 177 LYS A N 1
ATOM 1453 C CA . LYS A 1 178 ? 17.282 86.999 29.736 1.00 23.09 177 LYS A CA 1
ATOM 1454 C C . LYS A 1 178 ? 16.344 86.504 28.638 1.00 23.11 177 LYS A C 1
ATOM 1455 O O . LYS A 1 178 ? 15.748 87.290 27.937 1.00 20.94 177 LYS A O 1
ATOM 1461 N N . ARG A 1 179 ? 16.230 85.189 28.467 1.00 19.40 178 ARG A N 1
ATOM 1462 C CA . ARG A 1 179 ? 15.288 84.657 27.487 1.00 21.06 178 ARG A CA 1
ATOM 1463 C C . ARG A 1 179 ? 13.848 85.051 27.728 1.00 20.58 178 ARG A C 1
ATOM 1464 O O . ARG A 1 179 ? 13.101 85.311 26.783 1.00 19.77 178 ARG A O 1
ATOM 1472 N N . LEU A 1 180 ? 13.421 85.047 28.977 1.00 21.30 179 LEU A N 1
ATOM 1473 C CA . LEU A 1 180 ? 12.099 85.469 29.304 1.00 20.09 179 LEU A CA 1
ATOM 1474 C C . LEU A 1 180 ? 11.842 86.916 28.872 1.00 20.00 179 LEU A C 1
ATOM 1475 O O . LEU A 1 180 ? 10.788 87.251 28.391 1.00 23.13 179 LEU A O 1
ATOM 1480 N N . ALA A 1 181 ? 12.814 87.781 29.087 1.00 17.19 180 ALA A N 1
ATOM 1481 C CA . ALA A 1 181 ? 12.689 89.160 28.693 1.00 19.45 180 ALA A CA 1
ATOM 1482 C C . ALA A 1 181 ? 12.480 89.297 27.188 1.00 22.58 180 ALA A C 1
ATOM 1483 O O . ALA A 1 181 ? 11.563 89.976 26.734 1.00 22.14 180 ALA A O 1
ATOM 1485 N N . GLU A 1 182 ? 13.300 88.595 26.425 1.00 20.39 181 GLU A N 1
ATOM 1486 C CA . GLU A 1 182 ? 13.259 88.583 24.970 1.00 22.05 181 GLU A CA 1
ATOM 1487 C C . GLU A 1 182 ? 11.897 88.175 24.444 1.00 20.46 181 GLU A C 1
ATOM 1488 O O . GLU A 1 182 ? 11.326 88.826 23.558 1.00 22.23 181 GLU A O 1
ATOM 1494 N N . PHE A 1 183 ? 11.416 87.059 24.996 1.00 22.41 182 PHE A N 1
ATOM 1495 C CA . PHE A 1 183 ? 10.123 86.424 24.652 1.00 21.24 182 PHE A CA 1
ATOM 1496 C C . PHE A 1 183 ? 8.949 87.266 25.048 1.00 20.34 182 PHE A C 1
ATOM 1497 O O . PHE A 1 183 ? 8.040 87.478 24.252 1.00 21.46 182 PHE A O 1
ATOM 1505 N N . SER A 1 184 ? 8.931 87.717 26.293 1.00 21.54 183 SER A N 1
ATOM 1506 C CA . SER A 1 184 ? 7.833 88.496 26.787 1.00 20.64 183 SER A CA 1
ATOM 1507 C C . SER A 1 184 ? 7.690 89.843 26.139 1.00 21.52 183 SER A C 1
ATOM 1508 O O . SER A 1 184 ? 6.578 90.273 25.928 1.00 20.43 183 SER A O 1
ATOM 1511 N N . GLU A 1 185 ? 8.783 90.515 25.771 1.00 22.61 184 GLU A N 1
ATOM 1512 C CA . GLU A 1 185 ? 8.612 91.842 25.156 1.00 20.63 184 GLU A CA 1
ATOM 1513 C C . GLU A 1 185 ? 7.738 91.792 23.913 1.00 21.11 184 GLU A C 1
ATOM 1514 O O . GLU A 1 185 ? 6.939 92.711 23.689 1.00 21.66 184 GLU A O 1
ATOM 1520 N N . ILE A 1 186 ? 7.843 90.714 23.132 1.00 24.26 185 ILE A N 1
ATOM 1521 C CA . ILE A 1 186 ? 7.039 90.593 21.902 1.00 22.20 185 ILE A CA 1
ATOM 1522 C C . ILE A 1 186 ? 5.596 90.256 22.232 1.00 26.75 185 ILE A C 1
ATOM 1523 O O . ILE A 1 186 ? 4.756 90.305 21.366 1.00 24.30 185 ILE A O 1
ATOM 1528 N N . LEU A 1 187 ? 5.294 89.962 23.479 1.00 23.75 186 LEU A N 1
ATOM 1529 C CA . LEU A 1 187 ? 3.910 89.733 23.869 1.00 23.13 186 LEU A CA 1
ATOM 1530 C C . LEU A 1 187 ? 3.252 90.935 24.528 1.00 26.00 186 LEU A C 1
ATOM 1531 O O . LEU A 1 187 ? 2.066 90.879 24.895 1.00 25.88 186 LEU A O 1
ATOM 1536 N N . ILE A 1 188 ? 4.000 92.005 24.749 1.00 24.60 187 ILE A N 1
ATOM 1537 C CA . ILE A 1 188 ? 3.446 93.195 25.413 1.00 25.63 187 ILE A CA 1
ATOM 1538 C C . ILE A 1 188 ? 2.416 93.836 24.470 1.00 24.92 187 ILE A C 1
ATOM 1539 O O . ILE A 1 188 ? 2.701 93.985 23.300 1.00 24.87 187 ILE A O 1
ATOM 1544 N N . PRO A 1 189 ? 1.198 94.124 24.956 1.00 26.52 188 PRO A N 1
ATOM 1545 C CA . PRO A 1 189 ? 0.162 94.769 24.104 1.00 27.92 188 PRO A CA 1
ATOM 1546 C C . PRO A 1 189 ? 0.536 96.119 23.506 1.00 30.41 188 PRO A C 1
ATOM 1547 O O . PRO A 1 189 ? 0.252 96.340 22.321 1.00 32.41 188 PRO A O 1
ATOM 1551 N N . ASN A 1 190 ? 1.168 96.993 24.305 1.00 28.30 189 ASN A N 1
ATOM 1552 C CA . ASN A 1 190 ? 1.558 98.348 23.894 1.00 25.61 189 ASN A CA 1
ATOM 1553 C C . ASN A 1 190 ? 3.042 98.581 24.089 1.00 32.88 189 ASN A C 1
ATOM 1554 O O . ASN A 1 190 ? 3.473 99.009 25.150 1.00 30.23 189 ASN A O 1
ATOM 1559 N N . ARG A 1 191 ? 3.797 98.322 23.039 1.00 37.59 190 ARG A N 1
ATOM 1560 C CA . ARG A 1 191 ? 5.255 98.353 23.095 1.00 43.98 190 ARG A CA 1
ATOM 1561 C C . ARG A 1 191 ? 5.706 99.542 22.229 1.00 49.91 190 ARG A C 1
ATOM 1562 O O . ARG A 1 191 ? 5.243 99.719 21.083 1.00 53.36 190 ARG A O 1
ATOM 1571 N N . THR B 1 5 ? 27.513 69.799 16.962 1.00 50.37 4 THR B N 1
ATOM 1572 C CA . THR B 1 5 ? 26.842 68.762 16.126 1.00 49.47 4 THR B CA 1
ATOM 1573 C C . THR B 1 5 ? 25.339 68.764 16.397 1.00 47.99 4 THR B C 1
ATOM 1574 O O . THR B 1 5 ? 24.550 68.551 15.470 1.00 48.50 4 THR B O 1
ATOM 1576 N N . GLU B 1 6 ? 24.949 68.977 17.660 1.00 44.14 5 GLU B N 1
ATOM 1577 C CA . GLU B 1 6 ? 23.537 69.196 18.005 1.00 40.60 5 GLU B CA 1
ATOM 1578 C C . GLU B 1 6 ? 23.003 70.380 17.199 1.00 37.31 5 GLU B C 1
ATOM 1579 O O . GLU B 1 6 ? 21.920 70.294 16.566 1.00 31.14 5 GLU B O 1
ATOM 1581 N N . ILE B 1 7 ? 23.750 71.489 17.205 1.00 31.34 6 ILE B N 1
ATOM 1582 C CA . ILE B 1 7 ? 23.330 72.600 16.370 1.00 30.05 6 ILE B CA 1
ATOM 1583 C C . ILE B 1 7 ? 23.304 72.243 14.878 1.00 27.60 6 ILE B C 1
ATOM 1584 O O . ILE B 1 7 ? 22.329 72.570 14.179 1.00 27.12 6 ILE B O 1
ATOM 1589 N N . ASP B 1 8 ? 24.339 71.566 14.379 1.00 25.55 7 ASP B N 1
ATOM 1590 C CA A ASP B 1 8 ? 24.384 71.247 12.943 0.70 25.59 7 ASP B CA 1
ATOM 1591 C CA B ASP B 1 8 ? 24.376 71.242 12.948 0.30 25.17 7 ASP B CA 1
ATOM 1592 C C . ASP B 1 8 ? 23.212 70.339 12.569 1.00 24.64 7 ASP B C 1
ATOM 1593 O O . ASP B 1 8 ? 22.548 70.561 11.547 1.00 22.90 7 ASP B O 1
ATOM 1602 N N . LEU B 1 9 ? 22.932 69.336 13.408 1.00 22.89 8 LEU B N 1
ATOM 1603 C CA . LEU B 1 9 ? 21.815 68.433 13.139 1.00 25.60 8 LEU B CA 1
ATOM 1604 C C . LEU B 1 9 ? 20.488 69.173 13.039 1.00 21.97 8 LEU B C 1
ATOM 1605 O O . LEU B 1 9 ? 19.673 68.930 12.148 1.00 24.88 8 LEU B O 1
ATOM 1610 N N . ARG B 1 10 ? 20.264 70.071 13.986 1.00 22.24 9 ARG B N 1
ATOM 1611 C CA . ARG B 1 10 ? 19.006 70.832 14.017 1.00 20.08 9 ARG B CA 1
ATOM 1612 C C . ARG B 1 10 ? 18.874 71.712 12.775 1.00 20.62 9 ARG B C 1
ATOM 1613 O O . ARG B 1 10 ? 17.833 71.750 12.125 1.00 22.73 9 ARG B O 1
ATOM 1621 N N . LEU B 1 11 ? 19.965 72.375 12.409 1.00 21.30 10 LEU B N 1
ATOM 1622 C CA . LEU B 1 11 ? 19.948 73.283 11.290 1.00 22.11 10 LEU B CA 1
ATOM 1623 C C . LEU B 1 11 ? 19.817 72.532 9.951 1.00 23.46 10 LEU B C 1
ATOM 1624 O O . LEU B 1 11 ? 19.111 73.001 9.058 1.00 21.78 10 LEU B O 1
ATOM 1629 N N . THR B 1 12 ? 20.440 71.347 9.832 1.00 25.44 11 THR B N 1
ATOM 1630 C CA . THR B 1 12 ? 20.243 70.471 8.652 1.00 25.55 11 THR B CA 1
ATOM 1631 C C . THR B 1 12 ? 18.785 70.108 8.472 1.00 26.70 11 THR B C 1
ATOM 1632 O O . THR B 1 12 ? 18.237 70.113 7.371 1.00 28.39 11 THR B O 1
ATOM 1636 N N . GLU B 1 13 ? 18.135 69.789 9.569 1.00 24.55 12 GLU B N 1
ATOM 1637 C CA . GLU B 1 13 ? 16.747 69.447 9.515 1.00 25.59 12 GLU B CA 1
ATOM 1638 C C . GLU B 1 13 ? 15.924 70.641 9.015 1.00 26.54 12 GLU B C 1
ATOM 1639 O O . GLU B 1 13 ? 15.025 70.495 8.189 1.00 25.57 12 GLU B O 1
ATOM 1645 N N . VAL B 1 14 ? 16.233 71.839 9.503 1.00 25.21 13 VAL B N 1
ATOM 1646 C CA . VAL B 1 14 ? 15.493 73.055 9.086 1.00 25.52 13 VAL B CA 1
ATOM 1647 C C . VAL B 1 14 ? 15.695 73.312 7.567 1.00 26.67 13 VAL B C 1
ATOM 1648 O O . VAL B 1 14 ? 14.769 73.733 6.829 1.00 24.66 13 VAL B O 1
ATOM 1652 N N . SER B 1 15 ? 16.910 73.030 7.109 1.00 28.91 14 SER B N 1
ATOM 1653 C CA . SER B 1 15 ? 17.305 73.303 5.720 1.00 31.09 14 SER B CA 1
ATOM 1654 C C . SER B 1 15 ? 16.578 72.437 4.733 1.00 32.54 14 SER B C 1
ATOM 1655 O O . SER B 1 15 ? 16.511 72.774 3.557 1.00 34.97 14 SER B O 1
ATOM 1658 N N . GLN B 1 16 ? 15.996 71.332 5.190 1.00 32.17 15 GLN B N 1
ATOM 1659 C CA . GLN B 1 16 ? 15.105 70.554 4.320 1.00 34.95 15 GLN B CA 1
ATOM 1660 C C . GLN B 1 16 ? 13.832 71.333 3.938 1.00 31.71 15 GLN B C 1
ATOM 1661 O O . GLN B 1 16 ? 13.129 70.941 3.012 1.00 31.75 15 GLN B O 1
ATOM 1667 N N . GLN B 1 17 ? 13.538 72.426 4.645 1.00 28.36 16 GLN B N 1
ATOM 1668 C CA . GLN B 1 17 ? 12.290 73.188 4.422 1.00 26.42 16 GLN B CA 1
ATOM 1669 C C . GLN B 1 17 ? 12.410 74.705 4.263 1.00 23.48 16 GLN B C 1
ATOM 1670 O O . GLN B 1 17 ? 11.497 75.346 3.708 1.00 23.37 16 GLN B O 1
ATOM 1676 N N . LEU B 1 18 ? 13.521 75.261 4.739 1.00 20.93 17 LEU B N 1
ATOM 1677 C CA . LEU B 1 18 ? 13.808 76.705 4.677 1.00 21.57 17 LEU B CA 1
ATOM 1678 C C . LEU B 1 18 ? 15.186 76.916 4.103 1.00 21.27 17 LEU B C 1
ATOM 1679 O O . LEU B 1 18 ? 16.069 76.134 4.377 1.00 24.49 17 LEU B O 1
ATOM 1684 N N . THR B 1 19 ? 15.341 77.987 3.323 1.00 21.19 18 THR B N 1
ATOM 1685 C CA . THR B 1 19 ? 16.615 78.391 2.739 1.00 21.15 18 THR B CA 1
ATOM 1686 C C . THR B 1 19 ? 17.149 79.627 3.432 1.00 22.44 18 THR B C 1
ATOM 1687 O O . THR B 1 19 ? 16.457 80.666 3.528 1.00 22.59 18 THR B O 1
ATOM 1704 N N . VAL B 1 21 ? 19.589 82.802 3.578 1.00 17.97 20 VAL B N 1
ATOM 1705 C CA . VAL B 1 21 ? 20.211 83.771 2.683 1.00 19.01 20 VAL B CA 1
ATOM 1706 C C . VAL B 1 21 ? 20.952 84.790 3.538 1.00 21.23 20 VAL B C 1
ATOM 1707 O O . VAL B 1 21 ? 20.335 85.552 4.316 1.00 20.66 20 VAL B O 1
ATOM 1711 N N . LEU B 1 22 ? 22.285 84.725 3.439 1.00 19.78 21 LEU B N 1
ATOM 1712 C CA . LEU B 1 22 ? 23.192 85.631 4.138 1.00 21.16 21 LEU B CA 1
ATOM 1713 C C . LEU B 1 22 ? 23.341 86.936 3.373 1.00 20.80 21 LEU B C 1
ATOM 1714 O O . LEU B 1 22 ? 23.619 86.932 2.159 1.00 19.05 21 LEU B O 1
ATOM 1719 N N . VAL B 1 23 ? 23.118 88.037 4.086 1.00 19.50 22 VAL B N 1
ATOM 1720 C CA . VAL B 1 23 ? 23.197 89.388 3.530 1.00 20.40 22 VAL B CA 1
ATOM 1721 C C . VAL B 1 23 ? 24.243 90.227 4.265 1.00 19.73 22 VAL B C 1
ATOM 1722 O O . VAL B 1 23 ? 23.918 90.797 5.322 1.00 20.56 22 VAL B O 1
ATOM 1726 N N . PRO B 1 24 ? 25.494 90.283 3.742 1.00 18.59 23 PRO B N 1
ATOM 1727 C CA . PRO B 1 24 ? 26.555 91.125 4.314 1.00 18.09 23 PRO B CA 1
ATOM 1728 C C . PRO B 1 24 ? 26.247 92.602 4.194 1.00 20.82 23 PRO B C 1
ATOM 1729 O O . PRO B 1 24 ? 25.400 93.012 3.396 1.00 21.95 23 PRO B O 1
ATOM 1733 N N . GLY B 1 25 ? 26.927 93.387 5.003 1.00 21.35 24 GLY B N 1
ATOM 1734 C CA . GLY B 1 25 ? 26.839 94.841 4.941 1.00 20.60 24 GLY B CA 1
ATOM 1735 C C . GLY B 1 25 ? 27.954 95.412 4.079 1.00 23.63 24 GLY B C 1
ATOM 1736 O O . GLY B 1 25 ? 28.422 94.770 3.153 1.00 22.76 24 GLY B O 1
ATOM 1737 N N . LEU B 1 26 ? 28.332 96.651 4.348 1.00 22.35 25 LEU B N 1
ATOM 1738 C CA A LEU B 1 26 ? 29.327 97.352 3.531 0.70 23.60 25 LEU B CA 1
ATOM 1739 C CA B LEU B 1 26 ? 29.342 97.344 3.533 0.30 21.99 25 LEU B CA 1
ATOM 1740 C C . LEU B 1 26 ? 30.698 96.642 3.533 1.00 23.11 25 LEU B C 1
ATOM 1741 O O . LEU B 1 26 ? 31.150 96.152 4.573 1.00 22.88 25 LEU B O 1
ATOM 1750 N N . ARG B 1 27 ? 31.337 96.628 2.363 1.00 23.95 26 ARG B N 1
ATOM 1751 C CA A ARG B 1 27 ? 32.659 96.008 2.125 0.70 24.60 26 ARG B CA 1
ATOM 1752 C CA B ARG B 1 27 ? 32.656 96.009 2.133 0.30 23.96 26 ARG B CA 1
ATOM 1753 C C . ARG B 1 27 ? 32.589 94.480 2.174 1.00 24.98 26 ARG B C 1
ATOM 1754 O O . ARG B 1 27 ? 33.620 93.810 2.089 1.00 26.89 26 ARG B O 1
ATOM 1761 N N . ASP B 1 28 ? 31.377 93.932 2.297 1.00 25.48 27 ASP B N 1
ATOM 1762 C CA . ASP B 1 28 ? 31.164 92.479 2.355 1.00 23.94 27 ASP B CA 1
ATOM 1763 C C . ASP B 1 28 ? 31.740 91.900 3.651 1.00 25.58 27 ASP B C 1
ATOM 1764 O O . ASP B 1 28 ? 32.454 92.592 4.393 1.00 27.59 27 ASP B O 1
ATOM 1769 N N . SER B 1 29 ? 31.428 90.632 3.938 1.00 23.94 28 SER B N 1
ATOM 1770 C CA . SER B 1 29 ? 31.901 89.967 5.162 1.00 23.04 28 SER B CA 1
ATOM 1771 C C . SER B 1 29 ? 33.179 89.212 4.909 1.00 24.38 28 SER B C 1
ATOM 1772 O O . SER B 1 29 ? 33.165 88.284 4.136 1.00 24.35 28 SER B O 1
ATOM 1775 N N . ASP B 1 30 ? 34.285 89.645 5.544 1.00 27.32 29 ASP B N 1
ATOM 1776 C CA A ASP B 1 30 ? 35.611 89.025 5.411 0.70 27.47 29 ASP B CA 1
ATOM 1777 C CA B ASP B 1 30 ? 35.595 89.025 5.346 0.30 26.31 29 ASP B CA 1
ATOM 1778 C C . ASP B 1 30 ? 35.595 87.545 5.754 1.00 27.72 29 ASP B C 1
ATOM 1779 O O . ASP B 1 30 ? 34.658 87.048 6.356 1.00 23.44 29 ASP B O 1
ATOM 1788 N N . ASP B 1 31 ? 36.659 86.835 5.411 1.00 27.78 30 ASP B N 1
ATOM 1789 C CA . ASP B 1 31 ? 36.695 85.405 5.741 1.00 27.12 30 ASP B CA 1
ATOM 1790 C C . ASP B 1 31 ? 36.571 85.043 7.222 1.00 23.34 30 ASP B C 1
ATOM 1791 O O . ASP B 1 31 ? 36.141 83.947 7.533 1.00 24.15 30 ASP B O 1
ATOM 1796 N N . GLU B 1 32 ? 36.946 85.923 8.141 1.00 20.21 31 GLU B N 1
ATOM 1797 C CA . GLU B 1 32 ? 36.820 85.592 9.568 1.00 20.90 31 GLU B CA 1
ATOM 1798 C C . GLU B 1 32 ? 35.500 86.064 10.186 1.00 18.98 31 GLU B C 1
ATOM 1799 O O . GLU B 1 32 ? 35.244 85.800 11.353 1.00 20.06 31 GLU B O 1
ATOM 1805 N N . HIS B 1 33 ? 34.702 86.782 9.406 1.00 21.75 32 HIS B N 1
ATOM 1806 C CA . HIS B 1 33 ? 33.356 87.252 9.831 1.00 21.92 32 HIS B CA 1
ATOM 1807 C C . HIS B 1 33 ? 32.447 86.045 9.995 1.00 22.90 32 HIS B C 1
ATOM 1808 O O . HIS B 1 33 ? 32.575 85.069 9.238 1.00 20.05 32 HIS B O 1
ATOM 1815 N N . TRP B 1 34 ? 31.503 86.121 10.950 1.00 19.30 33 TRP B N 1
ATOM 1816 C CA . TRP B 1 34 ? 30.593 85.004 11.230 1.00 19.49 33 TRP B CA 1
ATOM 1817 C C . TRP B 1 34 ? 29.797 84.553 10.010 1.00 19.58 33 TRP B C 1
ATOM 1818 O O . TRP B 1 34 ? 29.488 83.349 9.878 1.00 20.12 33 TRP B O 1
ATOM 1829 N N . GLN B 1 35 ? 29.426 85.480 9.131 1.00 19.53 34 GLN B N 1
ATOM 1830 C CA . GLN B 1 35 ? 28.657 85.088 7.949 1.00 21.01 34 GLN B CA 1
ATOM 1831 C C . GLN B 1 35 ? 29.491 84.167 7.070 1.00 21.60 34 GLN B C 1
ATOM 1832 O O . GLN B 1 35 ? 28.964 83.275 6.408 1.00 18.48 34 GLN B O 1
ATOM 1838 N N . SER B 1 36 ? 30.803 84.401 7.044 1.00 20.75 35 SER B N 1
ATOM 1839 C CA . SER B 1 36 ? 31.671 83.573 6.225 1.00 19.28 35 SER B CA 1
ATOM 1840 C C . SER B 1 36 ? 31.939 82.208 6.888 1.00 21.80 35 SER B C 1
ATOM 1841 O O . SER B 1 36 ? 31.979 81.185 6.197 1.00 19.21 35 SER B O 1
ATOM 1844 N N . HIS B 1 37 ? 32.136 82.211 8.215 1.00 21.77 36 HIS B N 1
ATOM 1845 C CA . HIS B 1 37 ? 32.198 81.001 9.014 1.00 21.37 36 HIS B CA 1
ATOM 1846 C C . HIS B 1 37 ? 30.993 80.139 8.681 1.00 21.99 36 HIS B C 1
ATOM 1847 O O . HIS B 1 37 ? 31.136 78.954 8.372 1.00 20.68 36 HIS B O 1
ATOM 1854 N N . TRP B 1 38 ? 29.811 80.740 8.720 1.00 20.75 37 TRP B N 1
ATOM 1855 C CA . TRP B 1 38 ? 28.564 79.995 8.513 1.00 20.05 37 TRP B CA 1
ATOM 1856 C C . TRP B 1 38 ? 28.393 79.487 7.079 1.00 22.28 37 TRP B C 1
ATOM 1857 O O . TRP B 1 38 ? 27.879 78.389 6.884 1.00 21.59 37 TRP B O 1
ATOM 1868 N N . GLU B 1 39 ? 28.748 80.327 6.101 1.00 22.73 38 GLU B N 1
ATOM 1869 C CA . GLU B 1 39 ? 28.769 79.932 4.692 1.00 25.32 38 GLU B CA 1
ATOM 1870 C C . GLU B 1 39 ? 29.674 78.700 4.493 1.00 24.18 38 GLU B C 1
ATOM 1871 O O . GLU B 1 39 ? 29.284 77.751 3.807 1.00 24.78 38 GLU B O 1
ATOM 1877 N N . ARG B 1 40 ? 30.849 78.696 5.120 1.00 24.44 39 ARG B N 1
ATOM 1878 C CA . ARG B 1 40 ? 31.738 77.515 5.078 1.00 22.77 39 ARG B CA 1
ATOM 1879 C C . ARG B 1 40 ? 31.159 76.289 5.797 1.00 24.39 39 ARG B C 1
ATOM 1880 O O . ARG B 1 40 ? 31.340 75.140 5.346 1.00 27.54 39 ARG B O 1
ATOM 1888 N N . ARG B 1 41 ? 30.474 76.529 6.912 1.00 24.58 40 ARG B N 1
ATOM 1889 C CA . ARG B 1 41 ? 29.970 75.462 7.760 1.00 23.08 40 ARG B CA 1
ATOM 1890 C C . ARG B 1 41 ? 28.737 74.819 7.157 1.00 19.83 40 ARG B C 1
ATOM 1891 O O . ARG B 1 41 ? 28.495 73.616 7.392 1.00 21.80 40 ARG B O 1
ATOM 1899 N N . PHE B 1 42 ? 27.981 75.611 6.398 1.00 22.31 41 PHE B N 1
ATOM 1900 C CA . PHE B 1 42 ? 26.732 75.173 5.755 1.00 22.55 41 PHE B CA 1
ATOM 1901 C C . PHE B 1 42 ? 26.739 75.569 4.289 1.00 23.25 41 PHE B C 1
ATOM 1902 O O . PHE B 1 42 ? 26.102 76.552 3.895 1.00 22.36 41 PHE B O 1
ATOM 1910 N N . PRO B 1 43 ? 27.493 74.820 3.457 1.00 27.87 42 PRO B N 1
ATOM 1911 C CA . PRO B 1 43 ? 27.693 75.190 2.051 1.00 25.53 42 PRO B CA 1
ATOM 1912 C C . PRO B 1 43 ? 26.431 75.408 1.205 1.00 26.35 42 PRO B C 1
ATOM 1913 O O . PRO B 1 43 ? 26.503 76.049 0.178 1.00 28.80 42 PRO B O 1
ATOM 1917 N N . HIS B 1 44 ? 25.309 74.846 1.624 1.00 25.54 43 HIS B N 1
ATOM 1918 C CA . HIS B 1 44 ? 24.036 74.968 0.926 1.00 27.11 43 HIS B CA 1
ATOM 1919 C C . HIS B 1 44 ? 23.265 76.251 1.224 1.00 26.08 43 HIS B C 1
ATOM 1920 O O . HIS B 1 44 ? 22.313 76.567 0.529 1.00 27.53 43 HIS B O 1
ATOM 1927 N N . TRP B 1 45 ? 23.654 76.995 2.249 1.00 23.32 44 TRP B N 1
ATOM 1928 C CA . TRP B 1 45 ? 23.032 78.293 2.486 1.00 22.39 44 TRP B CA 1
ATOM 1929 C C . TRP B 1 45 ? 23.420 79.239 1.358 1.00 24.26 44 TRP B C 1
ATOM 1930 O O . TRP B 1 45 ? 24.480 79.083 0.771 1.00 25.13 44 TRP B O 1
ATOM 1941 N N . GLN B 1 46 ? 22.563 80.208 1.050 1.00 23.14 45 GLN B N 1
ATOM 1942 C CA A GLN B 1 46 ? 22.841 81.156 -0.015 0.70 22.18 45 GLN B CA 1
ATOM 1943 C CA B GLN B 1 46 ? 22.855 81.140 -0.027 0.30 21.62 45 GLN B CA 1
ATOM 1944 C C . GLN B 1 46 ? 23.446 82.419 0.553 1.00 22.83 45 GLN B C 1
ATOM 1945 O O . GLN B 1 46 ? 23.412 82.632 1.747 1.00 22.07 45 GLN B O 1
ATOM 1956 N N . ARG B 1 47 ? 24.018 83.243 -0.317 1.00 23.67 46 ARG B N 1
ATOM 1957 C CA . ARG B 1 47 ? 24.684 84.450 0.097 1.00 24.40 46 ARG B CA 1
ATOM 1958 C C . ARG B 1 47 ? 24.660 85.438 -1.058 1.00 22.70 46 ARG B C 1
ATOM 1959 O O . ARG B 1 47 ? 25.019 85.104 -2.189 1.00 25.67 46 ARG B O 1
ATOM 1967 N N . ILE B 1 48 ? 24.253 86.670 -0.774 1.00 21.70 47 ILE B N 1
ATOM 1968 C CA . ILE B 1 48 ? 24.125 87.640 -1.840 1.00 21.76 47 ILE B CA 1
ATOM 1969 C C . ILE B 1 48 ? 25.477 88.071 -2.395 1.00 22.60 47 ILE B C 1
ATOM 1970 O O . ILE B 1 48 ? 26.466 88.232 -1.658 1.00 25.47 47 ILE B O 1
ATOM 1975 N N . ARG B 1 49 ? 25.487 88.298 -3.698 1.00 23.29 48 ARG B N 1
ATOM 1976 C CA . ARG B 1 49 ? 26.703 88.712 -4.406 1.00 24.25 48 ARG B CA 1
ATOM 1977 C C . ARG B 1 49 ? 26.442 90.017 -5.089 1.00 23.35 48 ARG B C 1
ATOM 1978 O O . ARG B 1 49 ? 25.321 90.233 -5.571 1.00 25.08 48 ARG B O 1
ATOM 1986 N N . GLN B 1 50 ? 27.481 90.860 -5.160 1.00 26.49 49 GLN B N 1
ATOM 1987 C CA . GLN B 1 50 ? 27.467 92.128 -5.921 1.00 27.52 49 GLN B CA 1
ATOM 1988 C C . GLN B 1 50 ? 28.825 92.349 -6.567 1.00 26.70 49 GLN B C 1
ATOM 1989 O O . GLN B 1 50 ? 29.841 91.857 -6.071 1.00 27.59 49 GLN B O 1
ATOM 1995 N N . ARG B 1 51 ? 28.868 93.138 -7.631 1.00 27.93 50 ARG B N 1
ATOM 1996 C CA . ARG B 1 51 ? 30.160 93.446 -8.261 1.00 27.50 50 ARG B CA 1
ATOM 1997 C C . ARG B 1 51 ? 30.996 94.413 -7.393 1.00 30.76 50 ARG B C 1
ATOM 1998 O O . ARG B 1 51 ? 32.244 94.316 -7.375 1.00 32.08 50 ARG B O 1
ATOM 2000 N N . GLU B 1 52 ? 30.328 95.318 -6.668 1.00 27.97 51 GLU B N 1
ATOM 2001 C CA . GLU B 1 52 ? 31.005 96.235 -5.733 1.00 29.44 51 GLU B CA 1
ATOM 2002 C C . GLU B 1 52 ? 30.303 96.347 -4.373 1.00 29.41 51 GLU B C 1
ATOM 2003 O O . GLU B 1 52 ? 29.066 96.370 -4.268 1.00 33.19 51 GLU B O 1
ATOM 2005 N N . TRP B 1 53 ? 31.134 96.451 -3.341 1.00 28.72 52 TRP B N 1
ATOM 2006 C CA . TRP B 1 53 ? 30.700 96.532 -1.950 1.00 29.79 52 TRP B CA 1
ATOM 2007 C C . TRP B 1 53 ? 31.208 97.783 -1.243 1.00 30.78 52 TRP B C 1
ATOM 2008 O O . TRP B 1 53 ? 30.970 97.960 -0.042 1.00 34.65 52 TRP B O 1
ATOM 2019 N N . TYR B 1 54 ? 31.875 98.656 -2.001 1.00 31.73 53 TYR B N 1
ATOM 2020 C CA . TYR B 1 54 ? 32.663 99.746 -1.451 1.00 31.69 53 TYR B CA 1
ATOM 2021 C C . TYR B 1 54 ? 31.790 100.785 -0.778 1.00 30.70 53 TYR B C 1
ATOM 2022 O O . TYR B 1 54 ? 32.141 101.273 0.295 1.00 33.65 53 TYR B O 1
ATOM 2031 N N . GLN B 1 55 ? 30.650 101.089 -1.404 1.00 30.22 54 GLN B N 1
ATOM 2032 C CA . GLN B 1 55 ? 29.766 102.190 -1.011 1.00 29.38 54 GLN B CA 1
ATOM 2033 C C . GLN B 1 55 ? 28.343 101.688 -0.742 1.00 29.81 54 GLN B C 1
ATOM 2034 O O . GLN B 1 55 ? 27.792 100.894 -1.514 1.00 30.15 54 GLN B O 1
ATOM 2036 N N . ALA B 1 56 ? 27.745 102.172 0.344 1.00 28.54 55 ALA B N 1
ATOM 2037 C CA . ALA B 1 56 ? 26.394 101.783 0.731 1.00 30.44 55 ALA B CA 1
ATOM 2038 C C . ALA B 1 56 ? 25.395 102.262 -0.298 1.00 28.87 55 ALA B C 1
ATOM 2039 O O . ALA B 1 56 ? 25.421 103.407 -0.681 1.00 31.50 55 ALA B O 1
ATOM 2041 N N . ASP B 1 57 ? 24.515 101.374 -0.752 1.00 27.22 56 ASP B N 1
ATOM 2042 C CA . ASP B 1 57 ? 23.489 101.708 -1.737 1.00 25.42 56 ASP B CA 1
ATOM 2043 C C . ASP B 1 57 ? 22.296 100.813 -1.535 1.00 24.43 56 ASP B C 1
ATOM 2044 O O . ASP B 1 57 ? 22.330 99.623 -1.891 1.00 24.27 56 ASP B O 1
ATOM 2049 N N . LEU B 1 58 ? 21.227 101.364 -0.989 1.00 23.08 57 LEU B N 1
ATOM 2050 C CA . LEU B 1 58 ? 20.095 100.540 -0.629 1.00 19.99 57 LEU B CA 1
ATOM 2051 C C . LEU B 1 58 ? 19.522 99.773 -1.816 1.00 22.23 57 LEU B C 1
ATOM 2052 O O . LEU B 1 58 ? 19.287 98.570 -1.725 1.00 19.96 57 LEU B O 1
ATOM 2057 N N . ASP B 1 59 ? 19.249 100.502 -2.900 1.00 19.45 58 ASP B N 1
ATOM 2058 C CA . ASP B 1 59 ? 18.670 99.907 -4.092 1.00 21.75 58 ASP B CA 1
ATOM 2059 C C . ASP B 1 59 ? 19.472 98.702 -4.562 1.00 20.58 58 ASP B C 1
ATOM 2060 O O . ASP B 1 59 ? 18.881 97.666 -4.884 1.00 20.90 58 ASP B O 1
ATOM 2065 N N . ARG B 1 60 ? 20.797 98.824 -4.589 1.00 19.30 59 ARG B N 1
ATOM 2066 C CA . ARG B 1 60 ? 21.660 97.726 -5.076 1.00 23.46 59 ARG B CA 1
ATOM 2067 C C . ARG B 1 60 ? 21.510 96.512 -4.157 1.00 21.75 59 ARG B C 1
ATOM 2068 O O . ARG B 1 60 ? 21.322 95.397 -4.639 1.00 21.44 59 ARG B O 1
ATOM 2076 N N . TRP B 1 61 ? 21.578 96.723 -2.850 1.00 23.23 60 TRP B N 1
ATOM 2077 C CA . TRP B 1 61 ? 21.457 95.577 -1.903 1.00 21.56 60 TRP B CA 1
ATOM 2078 C C . TRP B 1 61 ? 20.139 94.874 -2.071 1.00 24.53 60 TRP B C 1
ATOM 2079 O O . TRP B 1 61 ? 20.058 93.635 -2.107 1.00 23.52 60 TRP B O 1
ATOM 2090 N N . VAL B 1 62 ? 19.098 95.680 -2.155 1.00 22.17 61 VAL B N 1
ATOM 2091 C CA . VAL B 1 62 ? 17.748 95.175 -2.264 1.00 24.19 61 VAL B CA 1
ATOM 2092 C C . VAL B 1 62 ? 17.547 94.357 -3.543 1.00 25.34 61 VAL B C 1
ATOM 2093 O O . VAL B 1 62 ? 16.924 93.284 -3.522 1.00 23.29 61 VAL B O 1
ATOM 2097 N N . LEU B 1 63 ? 18.100 94.844 -4.652 1.00 22.48 62 LEU B N 1
ATOM 2098 C CA . LEU B 1 63 ? 18.006 94.125 -5.913 1.00 24.94 62 LEU B CA 1
ATOM 2099 C C . LEU B 1 63 ? 18.747 92.798 -5.814 1.00 25.06 62 LEU B C 1
ATOM 2100 O O . LEU B 1 63 ? 18.228 91.779 -6.287 1.00 26.78 62 LEU B O 1
ATOM 2105 N N . ALA B 1 64 ? 19.939 92.811 -5.197 1.00 23.88 63 ALA B N 1
ATOM 2106 C CA . ALA B 1 64 ? 20.751 91.585 -4.999 1.00 24.26 63 ALA B CA 1
ATOM 2107 C C . ALA B 1 64 ? 19.989 90.549 -4.195 1.00 23.63 63 ALA B C 1
ATOM 2108 O O . ALA B 1 64 ? 19.976 89.369 -4.543 1.00 23.71 63 ALA B O 1
ATOM 2110 N N . ILE B 1 65 ? 19.334 90.988 -3.127 1.00 24.99 64 ILE B N 1
ATOM 2111 C CA . ILE B 1 65 ? 18.452 90.106 -2.341 1.00 24.27 64 ILE B CA 1
ATOM 2112 C C . ILE B 1 65 ? 17.332 89.539 -3.188 1.00 25.09 64 ILE B C 1
ATOM 2113 O O . ILE B 1 65 ? 17.114 88.331 -3.201 1.00 25.44 64 ILE B O 1
ATOM 2118 N N . ARG B 1 66 ? 16.611 90.414 -3.889 1.00 27.21 65 ARG B N 1
ATOM 2119 C CA . ARG B 1 66 ? 15.537 89.968 -4.755 1.00 30.18 65 ARG B CA 1
ATOM 2120 C C . ARG B 1 66 ? 16.031 88.994 -5.827 1.00 28.95 65 ARG B C 1
ATOM 2121 O O . ARG B 1 66 ? 15.308 88.058 -6.147 1.00 29.35 65 ARG B O 1
ATOM 2129 N N . ARG B 1 67 ? 17.243 89.188 -6.357 1.00 27.02 66 ARG B N 1
ATOM 2130 C CA A ARG B 1 67 ? 17.777 88.242 -7.335 0.70 28.60 66 ARG B CA 1
ATOM 2131 C CA B ARG B 1 67 ? 17.831 88.249 -7.324 0.30 27.64 66 ARG B CA 1
ATOM 2132 C C . ARG B 1 67 ? 17.953 86.873 -6.701 1.00 27.62 66 ARG B C 1
ATOM 2133 O O . ARG B 1 67 ? 17.647 85.863 -7.310 1.00 25.40 66 ARG B O 1
ATOM 2148 N N . GLU B 1 68 ? 18.447 86.847 -5.472 1.00 27.36 67 GLU B N 1
ATOM 2149 C CA . GLU B 1 68 ? 18.656 85.596 -4.771 1.00 28.33 67 GLU B CA 1
ATOM 2150 C C . GLU B 1 68 ? 17.335 84.900 -4.494 1.00 28.81 67 GLU B C 1
ATOM 2151 O O . GLU B 1 68 ? 17.207 83.689 -4.685 1.00 29.00 67 GLU B O 1
ATOM 2157 N N . LEU B 1 69 ? 16.350 85.669 -4.043 1.00 28.67 68 LEU B N 1
ATOM 2158 C CA . LEU B 1 69 ? 15.008 85.123 -3.816 1.00 29.05 68 LEU B CA 1
ATOM 2159 C C . LEU B 1 69 ? 14.368 84.545 -5.066 1.00 31.05 68 LEU B C 1
ATOM 2160 O O . LEU B 1 69 ? 13.590 83.585 -4.984 1.00 29.46 68 LEU B O 1
ATOM 2165 N N . SER B 1 70 ? 14.696 85.107 -6.221 1.00 30.46 69 SER B N 1
ATOM 2166 C CA . SER B 1 70 ? 14.069 84.645 -7.466 1.00 32.26 69 SER B CA 1
ATOM 2167 C C . SER B 1 70 ? 14.446 83.197 -7.794 1.00 32.86 69 SER B C 1
ATOM 2168 O O . SER B 1 70 ? 13.695 82.512 -8.467 1.00 36.70 69 SER B O 1
ATOM 2171 N N . VAL B 1 71 ? 15.618 82.749 -7.354 1.00 34.82 70 VAL B N 1
ATOM 2172 C CA . VAL B 1 71 ? 16.062 81.375 -7.588 1.00 35.70 70 VAL B CA 1
ATOM 2173 C C . VAL B 1 71 ? 15.887 80.435 -6.382 1.00 37.13 70 VAL B C 1
ATOM 2174 O O . VAL B 1 71 ? 16.253 79.262 -6.463 1.00 39.31 70 VAL B O 1
ATOM 2178 N N . CYS B 1 72 ? 15.310 80.928 -5.285 1.00 37.06 71 CYS B N 1
ATOM 2179 C CA . CYS B 1 72 ? 14.977 80.074 -4.126 1.00 37.04 71 CYS B CA 1
ATOM 2180 C C . CYS B 1 72 ? 13.630 79.401 -4.277 1.00 37.72 71 CYS B C 1
ATOM 2181 O O . CYS B 1 72 ? 12.631 80.062 -4.526 1.00 40.59 71 CYS B O 1
ATOM 2184 N N . THR B 1 73 ? 13.608 78.090 -4.090 1.00 37.07 72 THR B N 1
ATOM 2185 C CA . THR B 1 73 ? 12.378 77.326 -4.158 1.00 37.74 72 THR B CA 1
ATOM 2186 C C . THR B 1 73 ? 11.693 77.177 -2.793 1.00 35.29 72 THR B C 1
ATOM 2187 O O . THR B 1 73 ? 10.530 76.804 -2.732 1.00 39.61 72 THR B O 1
ATOM 2191 N N . GLN B 1 74 ? 12.403 77.453 -1.706 1.00 31.23 73 GLN B N 1
ATOM 2192 C CA . GLN B 1 74 ? 11.817 77.317 -0.382 1.00 28.52 73 GLN B CA 1
ATOM 2193 C C . GLN B 1 74 ? 11.634 78.694 0.221 1.00 27.93 73 GLN B C 1
ATOM 2194 O O . GLN B 1 74 ? 12.303 79.646 -0.210 1.00 27.49 73 GLN B O 1
ATOM 2200 N N . PRO B 1 75 ? 10.744 78.812 1.230 1.00 23.92 74 PRO B N 1
ATOM 2201 C CA . PRO B 1 75 ? 10.691 80.054 1.992 1.00 24.76 74 PRO B CA 1
ATOM 2202 C C . PRO B 1 75 ? 12.047 80.358 2.602 1.00 23.87 74 PRO B C 1
ATOM 2203 O O . PRO B 1 75 ? 12.745 79.428 3.003 1.00 21.74 74 PRO B O 1
ATOM 2207 N N . VAL B 1 76 ? 12.383 81.651 2.717 1.00 22.27 75 VAL B N 1
ATOM 2208 C CA A VAL B 1 76 ? 13.727 82.046 3.104 0.50 21.23 75 VAL B CA 1
ATOM 2209 C CA B VAL B 1 76 ? 13.723 82.063 3.093 0.50 21.54 75 VAL B CA 1
ATOM 2210 C C . VAL B 1 76 ? 13.777 82.759 4.458 1.00 21.33 75 VAL B C 1
ATOM 2211 O O . VAL B 1 76 ? 12.832 83.438 4.859 1.00 21.90 75 VAL B O 1
ATOM 2218 N N . ILE B 1 77 ? 14.875 82.556 5.164 1.00 19.61 76 ILE B N 1
ATOM 2219 C CA . ILE B 1 77 ? 15.211 83.391 6.289 1.00 19.04 76 ILE B CA 1
ATOM 2220 C C . ILE B 1 77 ? 16.409 84.245 5.818 1.00 18.96 76 ILE B C 1
ATOM 2221 O O . ILE B 1 77 ? 17.425 83.703 5.424 1.00 19.82 76 ILE B O 1
ATOM 2226 N N . LEU B 1 78 ? 16.248 85.565 5.848 1.00 19.23 77 LEU B N 1
ATOM 2227 C CA . LEU B 1 78 ? 17.299 86.545 5.523 1.00 20.03 77 LEU B CA 1
ATOM 2228 C C . LEU B 1 78 ? 18.089 86.774 6.805 1.00 19.32 77 LEU B C 1
ATOM 2229 O O . LEU B 1 78 ? 17.489 87.101 7.854 1.00 20.93 77 LEU B O 1
ATOM 2234 N N . ILE B 1 79 ? 19.405 86.595 6.732 1.00 18.59 78 ILE B N 1
ATOM 2235 C CA . ILE B 1 79 ? 20.310 86.763 7.835 1.00 19.47 78 ILE B CA 1
ATOM 2236 C C . ILE B 1 79 ? 21.268 87.929 7.489 1.00 20.45 78 ILE B C 1
ATOM 2237 O O . ILE B 1 79 ? 22.264 87.789 6.730 1.00 18.77 78 ILE B O 1
ATOM 2242 N N . GLY B 1 80 ? 20.896 89.114 7.981 1.00 21.85 79 GLY B N 1
ATOM 2243 C CA . GLY B 1 80 ? 21.603 90.332 7.616 1.00 18.70 79 GLY B CA 1
ATOM 2244 C C . GLY B 1 80 ? 22.537 90.812 8.711 1.00 19.87 79 GLY B C 1
ATOM 2245 O O . GLY B 1 80 ? 22.272 90.645 9.934 1.00 21.39 79 GLY B O 1
ATOM 2246 N N . HIS B 1 81 ? 23.607 91.467 8.251 1.00 18.43 80 HIS B N 1
ATOM 2247 C CA . HIS B 1 81 ? 24.501 92.213 9.126 1.00 19.04 80 HIS B CA 1
ATOM 2248 C C . HIS B 1 81 ? 24.516 93.712 8.750 1.00 19.36 80 HIS B C 1
ATOM 2249 O O . HIS B 1 81 ? 24.775 94.074 7.597 1.00 17.02 80 HIS B O 1
ATOM 2256 N N . SER B 1 82 ? 24.299 94.563 9.751 1.00 21.78 81 SER B N 1
ATOM 2257 C CA . SER B 1 82 ? 24.549 96.042 9.631 1.00 21.65 81 SER B CA 1
ATOM 2258 C C . SER B 1 82 ? 23.749 96.645 8.473 1.00 21.46 81 SER B C 1
ATOM 2259 O O . SER B 1 82 ? 22.536 96.544 8.488 1.00 20.99 81 SER B O 1
ATOM 2262 N N . PHE B 1 83 ? 24.382 97.221 7.443 1.00 19.95 82 PHE B N 1
ATOM 2263 C CA . PHE B 1 83 ? 23.598 97.683 6.283 1.00 19.27 82 PHE B CA 1
ATOM 2264 C C . PHE B 1 83 ? 22.794 96.561 5.588 1.00 19.45 82 PHE B C 1
ATOM 2265 O O . PHE B 1 83 ? 21.717 96.789 5.051 1.00 21.52 82 PHE B O 1
ATOM 2273 N N . GLY B 1 84 ? 23.312 95.338 5.622 1.00 20.74 83 GLY B N 1
ATOM 2274 C CA . GLY B 1 84 ? 22.580 94.165 5.094 1.00 19.96 83 GLY B CA 1
ATOM 2275 C C . GLY B 1 84 ? 21.303 93.906 5.871 1.00 22.18 83 GLY B C 1
ATOM 2276 O O . GLY B 1 84 ? 20.316 93.458 5.327 1.00 19.71 83 GLY B O 1
ATOM 2277 N N . ALA B 1 85 ? 21.334 94.182 7.161 1.00 21.20 84 ALA B N 1
ATOM 2278 C CA . ALA B 1 85 ? 20.117 94.034 7.990 1.00 22.31 84 ALA B CA 1
ATOM 2279 C C . ALA B 1 85 ? 19.052 95.060 7.614 1.00 20.28 84 ALA B C 1
ATOM 2280 O O . ALA B 1 85 ? 17.834 94.766 7.550 1.00 18.51 84 ALA B O 1
ATOM 2282 N N . LEU B 1 86 ? 19.494 96.284 7.356 1.00 19.26 85 LEU B N 1
ATOM 2283 C CA . LEU B 1 86 ? 18.597 97.344 6.888 1.00 19.21 85 LEU B CA 1
ATOM 2284 C C . LEU B 1 86 ? 17.957 96.993 5.526 1.00 19.38 85 LEU B C 1
ATOM 2285 O O . LEU B 1 86 ? 16.738 97.198 5.290 1.00 20.59 85 LEU B O 1
ATOM 2290 N N . ALA B 1 87 ? 18.759 96.425 4.642 1.00 21.73 86 ALA B N 1
ATOM 2291 C CA . ALA B 1 87 ? 18.264 96.002 3.321 1.00 22.24 86 ALA B CA 1
ATOM 2292 C C . ALA B 1 87 ? 17.237 94.890 3.460 1.00 22.55 86 ALA B C 1
ATOM 2293 O O . ALA B 1 87 ? 16.232 94.874 2.752 1.00 22.19 86 ALA B O 1
ATOM 2295 N N . ALA B 1 88 ? 17.506 93.951 4.372 1.00 20.81 87 ALA B N 1
ATOM 2296 C CA . ALA B 1 88 ? 16.589 92.870 4.700 1.00 19.57 87 ALA B CA 1
ATOM 2297 C C . ALA B 1 88 ? 15.279 93.466 5.206 1.00 21.19 87 ALA B C 1
ATOM 2298 O O . ALA B 1 88 ? 14.208 93.095 4.716 1.00 20.13 87 ALA B O 1
ATOM 2300 N N . CYS B 1 89 ? 15.367 94.430 6.132 1.00 21.27 88 CYS B N 1
ATOM 2301 C CA A CYS B 1 89 ? 14.179 95.093 6.654 0.80 21.17 88 CYS B CA 1
ATOM 2302 C CA B CYS B 1 89 ? 14.179 95.141 6.649 0.20 21.37 88 CYS B CA 1
ATOM 2303 C C . CYS B 1 89 ? 13.359 95.770 5.534 1.00 19.75 88 CYS B C 1
ATOM 2304 O O . CYS B 1 89 ? 12.146 95.584 5.412 1.00 22.13 88 CYS B O 1
ATOM 2309 N N . HIS B 1 90 ? 14.031 96.523 4.700 1.00 20.71 89 HIS B N 1
ATOM 2310 C CA . HIS B 1 90 ? 13.398 97.218 3.614 1.00 19.81 89 HIS B CA 1
ATOM 2311 C C . HIS B 1 90 ? 12.667 96.268 2.666 1.00 20.67 89 HIS B C 1
ATOM 2312 O O . HIS B 1 90 ? 11.525 96.490 2.282 1.00 21.64 89 HIS B O 1
ATOM 2319 N N . VAL B 1 91 ? 13.335 95.189 2.275 1.00 21.57 90 VAL B N 1
ATOM 2320 C CA . VAL B 1 91 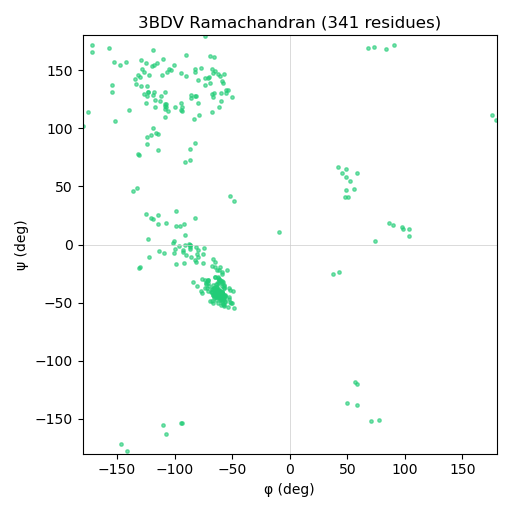? 12.711 94.224 1.380 1.00 20.51 90 VAL B CA 1
ATOM 2321 C C . VAL B 1 91 ? 11.380 93.686 1.951 1.00 19.81 90 VAL B C 1
ATOM 2322 O O . VAL B 1 91 ? 10.374 93.555 1.225 1.00 23.22 90 VAL B O 1
ATOM 2326 N N .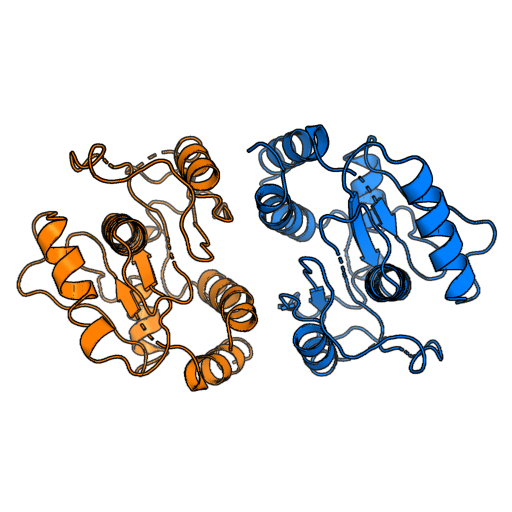 VAL B 1 92 ? 11.406 93.380 3.244 1.00 22.35 91 VAL B N 1
ATOM 2327 C CA . VAL B 1 92 ? 10.227 92.894 3.936 1.00 21.79 91 VAL B CA 1
ATOM 2328 C C . VAL B 1 92 ? 9.173 93.984 3.992 1.00 21.43 91 VAL B C 1
ATOM 2329 O O . VAL B 1 92 ? 8.005 93.758 3.658 1.00 18.68 91 VAL B O 1
ATOM 2333 N N . GLN B 1 93 ? 9.575 95.191 4.354 1.00 21.38 92 GLN B N 1
ATOM 2334 C CA . GLN B 1 93 ? 8.619 96.317 4.389 1.00 21.67 92 GLN B CA 1
ATOM 2335 C C . GLN B 1 93 ? 7.997 96.684 3.045 1.00 22.63 92 GLN B C 1
ATOM 2336 O O . GLN B 1 93 ? 6.896 97.240 2.996 1.00 22.83 92 GLN B O 1
ATOM 2342 N N . GLN B 1 94 ? 8.706 96.416 1.960 1.00 21.60 93 GLN B N 1
ATOM 2343 C CA . GLN B 1 94 ? 8.191 96.743 0.642 1.00 21.79 93 GLN B CA 1
ATOM 2344 C C . GLN B 1 94 ? 7.330 95.625 0.119 1.00 24.69 93 GLN B C 1
ATOM 2345 O O . GLN B 1 94 ? 6.736 95.751 -0.946 1.00 26.38 93 GLN B O 1
ATOM 2351 N N . GLY B 1 95 ? 7.201 94.541 0.863 1.00 22.81 94 GLY B N 1
ATOM 2352 C CA . GLY B 1 95 ? 6.146 93.562 0.591 1.00 26.05 94 GLY B CA 1
ATOM 2353 C C . GLY B 1 95 ? 6.568 92.289 -0.099 1.00 26.40 94 GLY B C 1
ATOM 2354 O O . GLY B 1 95 ? 5.719 91.520 -0.553 1.00 29.47 94 GLY B O 1
ATOM 2355 N N . GLN B 1 96 ? 7.866 92.038 -0.162 1.00 27.51 95 GLN B N 1
ATOM 2356 C CA . GLN B 1 96 ? 8.417 90.841 -0.806 1.00 27.03 95 GLN B CA 1
ATOM 2357 C C . GLN B 1 96 ? 7.799 89.594 -0.211 1.00 28.89 95 GLN B C 1
ATOM 2358 O O . GLN B 1 96 ? 7.717 89.451 1.005 1.00 28.28 95 GLN B O 1
ATOM 2364 N N . GLU B 1 97 ? 7.328 88.696 -1.068 1.00 29.52 96 GLU B N 1
ATOM 2365 C CA . GLU B 1 97 ? 6.781 87.445 -0.589 1.00 29.48 96 GLU B CA 1
ATOM 2366 C C . GLU B 1 97 ? 7.883 86.380 -0.505 1.00 27.77 96 GLU B C 1
ATOM 2367 O O . GLU B 1 97 ? 8.987 86.525 -1.075 1.00 25.19 96 GLU B O 1
ATOM 2370 N N . GLY B 1 98 ? 7.573 85.331 0.240 1.00 25.56 97 GLY B N 1
ATOM 2371 C CA . GLY B 1 98 ? 8.438 84.163 0.322 1.00 25.97 97 GLY B CA 1
ATOM 2372 C C . GLY B 1 98 ? 9.475 84.230 1.409 1.00 24.15 97 GLY B C 1
ATOM 2373 O O . GLY B 1 98 ? 10.446 83.455 1.367 1.00 24.07 97 GLY B O 1
ATOM 2374 N N . ILE B 1 99 ? 9.278 85.135 2.371 1.00 23.70 98 ILE B N 1
ATOM 2375 C CA A ILE B 1 99 ? 10.219 85.306 3.476 0.70 21.40 98 ILE B CA 1
ATOM 2376 C CA B ILE B 1 99 ? 10.218 85.308 3.478 0.30 22.02 98 ILE B CA 1
ATOM 2377 C C . ILE B 1 99 ? 9.571 84.775 4.758 1.00 23.67 98 ILE B C 1
ATOM 2378 O O . ILE B 1 99 ? 8.541 85.274 5.199 1.00 23.13 98 ILE B O 1
ATOM 2387 N N . ALA B 1 100 ? 10.190 83.752 5.347 1.00 24.12 99 ALA B N 1
ATOM 2388 C CA . ALA B 1 100 ? 9.654 83.101 6.531 1.00 22.23 99 ALA B CA 1
ATOM 2389 C C . ALA B 1 100 ? 10.040 83.852 7.782 1.00 22.50 99 ALA B C 1
ATOM 2390 O O . ALA B 1 100 ? 9.302 83.849 8.756 1.00 19.78 99 ALA B O 1
ATOM 2392 N N . GLY B 1 101 ? 11.214 84.469 7.756 1.00 19.14 100 GLY B N 1
ATOM 2393 C CA . GLY B 1 101 ? 11.678 85.288 8.859 1.00 21.11 100 GLY B CA 1
ATOM 2394 C C . GLY B 1 101 ? 12.942 86.033 8.498 1.00 22.52 100 GLY B C 1
ATOM 2395 O O . GLY B 1 101 ? 13.520 85.790 7.443 1.00 21.53 100 GLY B O 1
ATOM 2396 N N . VAL B 1 102 ? 13.350 86.948 9.387 1.00 22.81 101 VAL B N 1
ATOM 2397 C CA A VAL B 1 102 ? 14.585 87.698 9.214 0.70 22.38 101 VAL B CA 1
ATOM 2398 C CA B VAL B 1 102 ? 14.607 87.675 9.228 0.30 21.51 101 VAL B CA 1
ATOM 2399 C C . VAL B 1 102 ? 15.337 87.747 10.550 1.00 20.16 101 VAL B C 1
ATOM 2400 O O . VAL B 1 102 ? 14.738 87.957 11.603 1.00 21.43 101 VAL B O 1
ATOM 2420 N N . LEU B 1 104 ? 18.273 90.022 12.083 1.00 19.12 103 LEU B N 1
ATOM 2421 C CA . LEU B 1 104 ? 18.921 91.316 11.870 1.00 19.60 103 LEU B CA 1
ATOM 2422 C C . LEU B 1 104 ? 20.024 91.463 12.906 1.00 22.31 103 LEU B C 1
ATOM 2423 O O . LEU B 1 104 ? 19.776 91.752 14.058 1.00 22.66 103 LEU B O 1
ATOM 2428 N N . VAL B 1 105 ? 21.247 91.243 12.489 1.00 19.60 104 VAL B N 1
ATOM 2429 C CA . VAL B 1 105 ? 22.381 91.254 13.378 1.00 19.22 104 VAL B CA 1
ATOM 2430 C C . VAL B 1 105 ? 23.135 92.600 13.301 1.00 18.82 104 VAL B C 1
ATOM 2431 O O . VAL B 1 105 ? 23.633 92.987 12.253 1.00 17.38 104 VAL B O 1
ATOM 2435 N N . ALA B 1 106 ? 23.181 93.308 14.435 1.00 20.31 105 ALA B N 1
ATOM 2436 C CA . ALA B 1 106 ? 23.770 94.632 14.534 1.00 20.74 105 ALA B CA 1
ATOM 2437 C C . ALA B 1 106 ? 23.268 95.532 13.433 1.00 21.45 105 ALA B C 1
ATOM 2438 O O . ALA B 1 106 ? 24.043 96.068 12.640 1.00 20.78 105 ALA B O 1
ATOM 2440 N N . PRO B 1 107 ? 21.955 95.717 13.360 1.00 18.57 106 PRO B N 1
ATOM 2441 C CA . PRO B 1 107 ? 21.488 96.624 12.326 1.00 20.79 106 PRO B CA 1
ATOM 2442 C C . PRO B 1 107 ? 22.075 98.025 12.546 1.00 19.57 106 PRO B C 1
ATOM 2443 O O . PRO B 1 107 ? 22.227 98.450 13.687 1.00 21.10 106 PRO B O 1
ATOM 2447 N N . ALA B 1 108 ? 22.369 98.725 11.471 1.00 18.99 107 ALA B N 1
ATOM 2448 C CA . ALA B 1 108 ? 22.870 100.081 11.562 1.00 19.80 107 ALA B CA 1
ATOM 2449 C C . ALA B 1 108 ? 21.706 101.054 11.742 1.00 19.98 107 ALA B C 1
ATOM 2450 O O . ALA B 1 108 ? 20.593 100.867 11.216 1.00 19.89 107 ALA B O 1
ATOM 2452 N N . GLU B 1 109 ? 21.958 102.130 12.451 1.00 19.99 108 GLU B N 1
ATOM 2453 C CA . GLU B 1 109 ? 21.015 103.254 12.508 1.00 16.54 108 GLU B CA 1
ATOM 2454 C C . GLU B 1 109 ? 20.818 103.856 11.112 1.00 16.98 108 GLU B C 1
ATOM 2455 O O . GLU B 1 109 ? 21.768 104.349 10.512 1.00 17.25 108 GLU B O 1
ATOM 2461 N N . PRO B 1 110 ? 19.575 103.825 10.585 1.00 18.43 109 PRO B N 1
ATOM 2462 C CA . PRO B 1 110 ? 19.349 104.316 9.223 1.00 20.01 109 PRO B CA 1
ATOM 2463 C C . PRO B 1 110 ? 19.941 105.677 8.840 1.00 21.67 109 PRO B C 1
ATOM 2464 O O . PRO B 1 110 ? 20.451 105.808 7.710 1.00 21.78 109 PRO B O 1
ATOM 2481 N N . ARG B 1 112 ? 22.648 106.988 9.639 1.00 19.07 111 ARG B N 1
ATOM 2482 C CA . ARG B 1 112 ? 24.076 106.923 9.397 1.00 20.65 111 ARG B CA 1
ATOM 2483 C C . ARG B 1 112 ? 24.382 106.748 7.907 1.00 22.43 111 ARG B C 1
ATOM 2484 O O . ARG B 1 112 ? 25.476 107.067 7.462 1.00 22.94 111 ARG B O 1
ATOM 2492 N N . PHE B 1 113 ? 23.416 106.208 7.164 1.00 21.46 112 PHE B N 1
ATOM 2493 C CA . PHE B 1 113 ? 23.523 106.016 5.703 1.00 23.40 112 PHE B CA 1
ATOM 2494 C C . PHE B 1 113 ? 22.503 106.883 4.951 1.00 25.22 112 PHE B C 1
ATOM 2495 O O . PHE B 1 113 ? 22.160 106.614 3.796 1.00 27.72 112 PHE B O 1
ATOM 2503 N N . GLU B 1 114 ? 21.973 107.898 5.629 1.00 21.05 113 GLU B N 1
ATOM 2504 C CA . GLU B 1 114 ? 20.918 108.742 5.125 1.00 24.27 113 GLU B CA 1
ATOM 2505 C C . GLU B 1 114 ? 19.727 107.987 4.511 1.00 24.55 113 GLU B C 1
ATOM 2506 O O . GLU B 1 114 ? 19.181 108.394 3.485 1.00 23.92 113 GLU B O 1
ATOM 2512 N N . ILE B 1 115 ? 19.314 106.893 5.142 1.00 22.79 114 ILE B N 1
ATOM 2513 C CA . ILE B 1 115 ? 18.152 106.159 4.659 1.00 21.93 114 ILE B CA 1
ATOM 2514 C C . ILE B 1 115 ? 17.022 106.056 5.687 1.00 21.93 114 ILE B C 1
ATOM 2515 O O . ILE B 1 115 ? 16.135 105.196 5.598 1.00 23.14 114 ILE B O 1
ATOM 2520 N N . ASP B 1 116 ? 17.022 106.983 6.628 1.00 23.42 115 ASP B N 1
ATOM 2521 C CA . ASP B 1 116 ? 15.979 107.049 7.623 1.00 25.89 115 ASP B CA 1
ATOM 2522 C C . ASP B 1 116 ? 14.604 107.339 7.023 1.00 26.87 115 ASP B C 1
ATOM 2523 O O . ASP B 1 116 ? 13.594 107.026 7.632 1.00 28.59 115 ASP B O 1
ATOM 2528 N N . ASP B 1 117 ? 14.568 107.915 5.835 1.00 25.74 116 ASP B N 1
ATOM 2529 C CA . ASP B 1 117 ? 13.279 108.096 5.153 1.00 27.56 116 ASP B CA 1
ATOM 2530 C C . ASP B 1 117 ? 12.786 106.819 4.453 1.00 29.22 116 ASP B C 1
ATOM 2531 O O . ASP B 1 117 ? 11.638 106.780 4.030 1.00 30.32 116 ASP B O 1
ATOM 2536 N N . ARG B 1 118 ? 13.629 105.792 4.342 1.00 25.13 117 ARG B N 1
ATOM 2537 C CA . ARG B 1 118 ? 13.282 104.560 3.654 1.00 26.76 117 ARG B CA 1
ATOM 2538 C C . ARG B 1 118 ? 13.185 103.323 4.529 1.00 28.39 117 ARG B C 1
ATOM 2539 O O . ARG B 1 118 ? 12.839 102.237 4.047 1.00 31.09 117 ARG B O 1
ATOM 2547 N N . ILE B 1 119 ? 13.539 103.453 5.794 1.00 23.04 118 ILE B N 1
ATOM 2548 C CA . ILE B 1 119 ? 13.339 102.370 6.747 1.00 22.21 118 ILE B CA 1
ATOM 2549 C C . ILE B 1 119 ? 12.278 102.834 7.732 1.00 24.37 118 ILE B C 1
ATOM 2550 O O . ILE B 1 119 ? 12.458 103.846 8.374 1.00 24.40 118 ILE B O 1
ATOM 2555 N N . GLN B 1 120 ? 11.194 102.101 7.885 1.00 21.57 119 GLN B N 1
ATOM 2556 C CA A GLN B 1 120 ? 10.061 102.556 8.681 0.70 26.40 119 GLN B CA 1
ATOM 2557 C CA B GLN B 1 120 ? 10.106 102.622 8.692 0.30 23.42 119 GLN B CA 1
ATOM 2558 C C . GLN B 1 120 ? 10.094 101.997 10.072 1.00 23.40 119 GLN B C 1
ATOM 2559 O O . GLN B 1 120 ? 10.387 100.809 10.247 1.00 24.28 119 GLN B O 1
ATOM 2570 N N . ALA B 1 121 ? 9.739 102.820 11.056 1.00 23.43 120 ALA B N 1
ATOM 2571 C CA . ALA B 1 121 ? 9.618 102.376 12.431 1.00 23.16 120 ALA B CA 1
ATOM 2572 C C . ALA B 1 121 ? 8.201 101.840 12.550 1.00 25.16 120 ALA B C 1
ATOM 2573 O O . ALA B 1 121 ? 7.328 102.474 13.124 1.00 23.36 120 ALA B O 1
ATOM 2575 N N . SER B 1 122 ? 7.982 100.677 11.954 1.00 24.77 121 SER B N 1
ATOM 2576 C CA . SER B 1 122 ? 6.688 100.018 11.968 1.00 25.80 121 SER B CA 1
ATOM 2577 C C . SER B 1 122 ? 6.871 98.480 11.961 1.00 23.44 121 SER B C 1
ATOM 2578 O O . SER B 1 122 ? 7.906 97.985 11.480 1.00 24.12 121 SER B O 1
ATOM 2581 N N . PRO B 1 123 ? 5.866 97.741 12.495 1.00 25.53 122 PRO B N 1
ATOM 2582 C CA . PRO B 1 123 ? 6.002 96.303 12.705 1.00 25.43 122 PRO B CA 1
ATOM 2583 C C . PRO B 1 123 ? 6.261 95.557 11.415 1.00 26.63 122 PRO B C 1
ATOM 2584 O O . PRO B 1 123 ? 5.562 95.780 10.417 1.00 24.64 122 PRO B O 1
ATOM 2588 N N . LEU B 1 124 ? 7.287 94.712 11.436 1.00 24.97 123 LEU B N 1
ATOM 2589 C CA . LEU B 1 124 ? 7.686 93.889 10.293 1.00 25.64 123 LEU B CA 1
ATOM 2590 C C . LEU B 1 124 ? 6.674 92.763 10.123 1.00 28.55 123 LEU B C 1
ATOM 2591 O O . LEU B 1 124 ? 6.143 92.249 11.107 1.00 27.05 123 LEU B O 1
ATOM 2596 N N . SER B 1 125 ? 6.384 92.422 8.882 1.00 25.34 124 SER B N 1
ATOM 2597 C CA . SER B 1 125 ? 5.301 91.484 8.595 1.00 30.50 124 SER B CA 1
ATOM 2598 C C . SER B 1 125 ? 5.710 90.027 8.773 1.00 29.61 124 SER B C 1
ATOM 2599 O O . SER B 1 125 ? 4.889 89.115 8.580 1.00 32.47 124 SER B O 1
ATOM 2602 N N . VAL B 1 126 ? 6.976 89.808 9.116 1.00 26.07 125 VAL B N 1
ATOM 2603 C CA . VAL B 1 126 ? 7.480 88.475 9.359 1.00 23.52 125 VAL B CA 1
ATOM 2604 C C . VAL B 1 126 ? 8.119 88.390 10.755 1.00 22.48 125 VAL B C 1
ATOM 2605 O O . VAL B 1 126 ? 8.561 89.418 11.324 1.00 21.16 125 VAL B O 1
ATOM 2609 N N . PRO B 1 127 ? 8.179 87.178 11.322 1.00 21.39 126 PRO B N 1
ATOM 2610 C C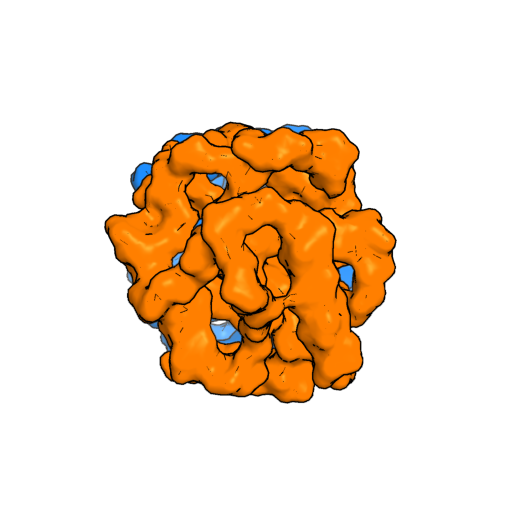A . PRO B 1 127 ? 8.967 86.994 12.546 1.00 22.56 126 PRO B CA 1
ATOM 2611 C C . PRO B 1 127 ? 10.389 87.498 12.362 1.00 22.63 126 PRO B C 1
ATOM 2612 O O . PRO B 1 127 ? 11.007 87.197 11.338 1.00 22.63 126 PRO B O 1
ATOM 2616 N N . THR B 1 128 ? 10.866 88.280 13.333 1.00 22.42 127 THR B N 1
ATOM 2617 C CA A THR B 1 128 ? 12.181 88.919 13.314 0.70 23.41 127 THR B CA 1
ATOM 2618 C CA B THR B 1 128 ? 12.256 88.740 13.290 0.30 21.76 127 THR B CA 1
ATOM 2619 C C . THR B 1 128 ? 12.920 88.725 14.634 1.00 21.16 127 THR B C 1
ATOM 2620 O O . THR B 1 128 ? 12.299 88.826 15.684 1.00 22.49 127 THR B O 1
ATOM 2627 N N . LEU B 1 129 ? 14.229 88.540 14.563 1.00 20.82 128 LEU B N 1
ATOM 2628 C CA . LEU B 1 129 ? 15.057 88.469 15.709 1.00 20.42 128 LEU B CA 1
ATOM 2629 C C . LEU B 1 129 ? 16.138 89.510 15.419 1.00 24.86 128 LEU B C 1
ATOM 2630 O O . LEU B 1 129 ? 16.711 89.525 14.321 1.00 26.18 128 LEU B O 1
ATOM 2635 N N . THR B 1 130 ? 16.380 90.406 16.366 1.00 23.66 129 THR B N 1
ATOM 2636 C CA . THR B 1 130 ? 17.394 91.441 16.259 1.00 23.10 129 THR B CA 1
ATOM 2637 C C . THR B 1 130 ? 18.444 91.263 17.352 1.00 24.50 129 THR B C 1
ATOM 2638 O O . THR B 1 130 ? 18.127 91.023 18.523 1.00 24.64 129 THR B O 1
ATOM 2642 N N . PHE B 1 131 ? 19.694 91.296 16.952 1.00 20.30 130 PHE B N 1
ATOM 2643 C CA . PHE B 1 131 ? 20.811 91.172 17.877 1.00 18.85 130 PHE B CA 1
ATOM 2644 C C . PHE B 1 131 ? 21.482 92.541 17.991 1.00 22.45 130 PHE B C 1
ATOM 2645 O O . PHE B 1 131 ? 21.843 93.137 16.963 1.00 20.55 130 PHE B O 1
ATOM 2653 N N . ALA B 1 132 ? 21.720 92.985 19.237 1.00 20.44 131 ALA B N 1
ATOM 2654 C CA . ALA B 1 132 ? 22.205 94.337 19.531 1.00 19.69 131 ALA B CA 1
ATOM 2655 C C . ALA B 1 132 ? 23.372 94.295 20.491 1.00 21.99 131 ALA B C 1
ATOM 2656 O O . ALA B 1 132 ? 23.392 93.514 21.417 1.00 22.48 131 ALA B O 1
ATOM 2658 N N . SER B 1 133 ? 24.277 95.232 20.282 1.00 20.27 132 SER B N 1
ATOM 2659 C CA . SER B 1 133 ? 25.474 95.387 21.047 1.00 20.17 132 SER B CA 1
ATOM 2660 C C . SER B 1 133 ? 25.478 96.731 21.761 1.00 16.77 132 SER B C 1
ATOM 2661 O O . SER B 1 133 ? 24.840 97.704 21.334 1.00 18.09 132 SER B O 1
ATOM 2664 N N . HIS B 1 134 ? 26.206 96.762 22.858 1.00 19.05 133 HIS B N 1
ATOM 2665 C CA . HIS B 1 134 ? 26.343 97.967 23.666 1.00 19.67 133 HIS B CA 1
ATOM 2666 C C . HIS B 1 134 ? 27.515 98.838 23.243 1.00 21.10 133 HIS B C 1
ATOM 2667 O O . HIS B 1 134 ? 27.628 99.965 23.721 1.00 23.38 133 HIS B O 1
ATOM 2674 N N . ASN B 1 135 ? 28.364 98.345 22.343 1.00 18.77 134 ASN B N 1
ATOM 2675 C CA . ASN B 1 135 ? 29.478 99.152 21.822 1.00 17.50 134 ASN B CA 1
ATOM 2676 C C . ASN B 1 135 ? 29.652 99.023 20.298 1.00 18.14 134 ASN B C 1
ATOM 2677 O O . ASN B 1 135 ? 30.779 98.898 19.774 1.00 19.82 134 ASN B O 1
ATOM 2682 N N . ASP B 1 136 ? 28.520 99.119 19.612 1.00 18.26 135 ASP B N 1
ATOM 2683 C CA . ASP B 1 136 ? 28.484 99.100 18.159 1.00 19.72 135 ASP B CA 1
ATOM 2684 C C . ASP B 1 136 ? 28.493 100.575 17.714 1.00 17.45 135 ASP B C 1
ATOM 2685 O O . ASP B 1 136 ? 27.485 101.284 17.943 1.00 17.48 135 ASP B O 1
ATOM 2690 N N . PRO B 1 137 ? 29.551 101.011 17.021 1.00 19.14 136 PRO B N 1
ATOM 2691 C CA . PRO B 1 137 ? 29.530 102.417 16.596 1.00 18.61 136 PRO B CA 1
ATOM 2692 C C . PRO B 1 137 ? 28.277 102.828 15.840 1.00 18.33 136 PRO B C 1
ATOM 2693 O O . PRO B 1 137 ? 27.794 103.959 16.025 1.00 19.39 136 PRO B O 1
ATOM 2697 N N . LEU B 1 138 ? 27.740 101.942 14.990 1.00 16.27 137 LEU B N 1
ATOM 2698 C CA . LEU B 1 138 ? 26.662 102.337 14.071 1.00 15.68 137 LEU B CA 1
ATOM 2699 C C . LEU B 1 138 ? 25.264 102.348 14.662 1.00 17.68 137 LEU B C 1
ATOM 2700 O O . LEU B 1 138 ? 24.346 102.821 14.017 1.00 18.72 137 LEU B O 1
ATOM 2718 N N . SER B 1 140 ? 23.364 102.663 18.800 1.00 17.95 139 SER B N 1
ATOM 2719 C CA . SER B 1 140 ? 23.387 102.542 20.229 1.00 18.44 139 SER B CA 1
ATOM 2720 C C . SER B 1 140 ? 22.407 101.468 20.651 1.00 18.81 139 SER B C 1
ATOM 2721 O O . SER B 1 140 ? 21.444 101.184 19.948 1.00 19.85 139 SER B O 1
ATOM 2724 N N . PHE B 1 141 ? 22.653 100.894 21.821 1.00 19.26 140 PHE B N 1
ATOM 2725 C CA . PHE B 1 141 ? 21.780 99.852 22.349 1.00 19.87 140 PHE B CA 1
ATOM 2726 C C . PHE B 1 141 ? 20.373 100.395 22.569 1.00 20.60 140 PHE B C 1
ATOM 2727 O O . PHE B 1 141 ? 19.403 99.754 22.209 1.00 19.67 140 PHE B O 1
ATOM 2735 N N . THR B 1 142 ? 20.254 101.589 23.129 1.00 20.37 141 THR B N 1
ATOM 2736 C CA A THR B 1 142 ? 18.901 102.156 23.343 0.70 22.20 141 THR B CA 1
ATOM 2737 C CA B THR B 1 142 ? 18.922 102.150 23.366 0.30 20.30 141 THR B CA 1
ATOM 2738 C C . THR B 1 142 ? 18.186 102.382 22.039 1.00 20.93 141 THR B C 1
ATOM 2739 O O . THR B 1 142 ? 16.995 102.162 21.960 1.00 21.89 141 THR B O 1
ATOM 2746 N N . ARG B 1 143 ? 18.924 102.750 20.975 1.00 17.63 142 ARG B N 1
ATOM 2747 C CA . ARG B 1 143 ? 18.296 102.913 19.652 1.00 16.23 142 ARG B CA 1
ATOM 2748 C C . ARG B 1 143 ? 17.954 101.530 19.045 1.00 16.69 142 ARG B C 1
ATOM 2749 O O . ARG B 1 143 ? 16.931 101.384 18.371 1.00 18.72 142 ARG B O 1
ATOM 2757 N N . ALA B 1 144 ? 18.735 100.505 19.371 1.00 15.13 143 ALA B N 1
ATOM 2758 C CA . ALA B 1 144 ? 18.400 99.130 18.879 1.00 17.75 143 ALA B CA 1
ATOM 2759 C C . ALA B 1 144 ? 17.093 98.720 19.523 1.00 16.90 143 ALA B C 1
ATOM 2760 O O . ALA B 1 144 ? 16.219 98.153 18.875 1.00 23.08 143 ALA B O 1
ATOM 2762 N N . GLN B 1 145 ? 16.916 99.098 20.776 1.00 19.52 144 GLN B N 1
ATOM 2763 C CA . GLN B 1 145 ? 15.669 98.846 21.474 1.00 21.02 144 GLN B CA 1
ATOM 2764 C C . GLN B 1 145 ? 14.495 99.583 20.860 1.00 21.61 144 GLN B C 1
ATOM 2765 O O . GLN B 1 145 ? 13.431 99.041 20.734 1.00 22.20 144 GLN B O 1
ATOM 2771 N N . TYR B 1 146 ? 14.691 100.838 20.502 1.00 20.35 145 TYR B N 1
ATOM 2772 C CA . TYR B 1 146 ? 13.691 101.614 19.782 1.00 19.78 145 TYR B CA 1
ATOM 2773 C C . TYR B 1 146 ? 13.217 100.933 18.523 1.00 20.64 145 TYR B C 1
ATOM 2774 O O . TYR B 1 146 ? 12.007 100.811 18.283 1.00 19.56 145 TYR B O 1
ATOM 2783 N N . TRP B 1 147 ? 14.162 100.568 17.685 1.00 20.09 146 TRP B N 1
ATOM 2784 C CA . TRP B 1 147 ? 13.862 99.943 16.390 1.00 18.37 146 TRP B CA 1
ATOM 2785 C C . TRP B 1 147 ? 13.232 98.559 16.569 1.00 19.74 146 TRP B C 1
ATOM 2786 O O . TRP B 1 147 ? 12.223 98.249 15.916 1.00 19.92 146 TRP B O 1
ATOM 2797 N N . ALA B 1 148 ? 13.766 97.752 17.493 1.00 22.10 147 ALA B N 1
ATOM 2798 C CA . ALA B 1 148 ? 13.156 96.402 17.779 1.00 22.37 147 ALA B CA 1
ATOM 2799 C C . ALA B 1 148 ? 11.715 96.498 18.234 1.00 22.99 147 ALA B C 1
ATOM 2800 O O . ALA B 1 148 ? 10.862 95.743 17.769 1.00 25.73 147 ALA B O 1
ATOM 2802 N N . GLN B 1 149 ? 11.441 97.464 19.096 1.00 24.74 148 GLN B N 1
ATOM 2803 C CA . GLN B 1 149 ? 10.085 97.745 19.534 1.00 24.55 148 GLN B CA 1
ATOM 2804 C C . GLN B 1 149 ? 9.188 98.170 18.352 1.00 24.36 148 GLN B C 1
ATOM 2805 O O . GLN B 1 149 ? 8.058 97.634 18.149 1.00 24.31 148 GLN B O 1
ATOM 2809 N N . ALA B 1 150 ? 9.674 99.138 17.573 1.00 24.61 149 ALA B N 1
ATOM 2810 C CA . ALA B 1 150 ? 8.942 99.617 16.386 1.00 24.74 149 ALA B CA 1
ATOM 2811 C C . ALA B 1 150 ? 8.656 98.441 15.462 1.00 23.98 149 ALA B C 1
ATOM 2812 O O . ALA B 1 150 ? 7.539 98.289 15.002 1.00 23.15 149 ALA B O 1
ATOM 2814 N N . TRP B 1 151 ? 9.655 97.583 15.257 1.00 23.50 150 TRP B N 1
ATOM 2815 C CA . TRP B 1 151 ? 9.535 96.447 14.346 1.00 22.65 150 TRP B CA 1
ATOM 2816 C C . TRP B 1 151 ? 8.809 95.270 14.995 1.00 21.55 150 TRP B C 1
ATOM 2817 O O . TRP B 1 151 ? 8.413 94.352 14.287 1.00 25.37 150 TRP B O 1
ATOM 2828 N N . ASP B 1 152 ? 8.545 95.349 16.300 1.00 22.11 151 ASP B N 1
ATOM 2829 C CA . ASP B 1 152 ? 8.072 94.191 17.134 1.00 24.55 151 ASP B CA 1
ATOM 2830 C C . ASP B 1 152 ? 8.945 92.986 16.879 1.00 25.33 151 ASP B C 1
ATOM 2831 O O . ASP B 1 152 ? 8.485 91.892 16.661 1.00 26.60 151 ASP B O 1
ATOM 2836 N N . SER B 1 153 ? 10.229 93.245 16.900 1.00 20.87 152 SER B N 1
ATOM 2837 C CA . SER B 1 153 ? 11.223 92.221 16.782 1.00 19.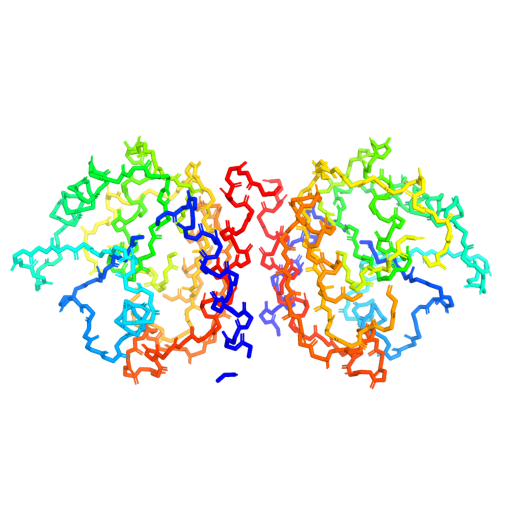88 152 SER B CA 1
ATOM 2838 C C . SER B 1 153 ? 11.666 91.782 18.173 1.00 22.20 152 SER B C 1
ATOM 2839 O O . SER B 1 153 ? 11.695 92.571 19.117 1.00 23.96 152 SER B O 1
ATOM 2842 N N . GLU B 1 154 ? 12.023 90.520 18.318 1.00 20.47 153 GLU B N 1
ATOM 2843 C CA . GLU B 1 154 ? 12.650 90.065 19.553 1.00 21.15 153 GLU B CA 1
ATOM 2844 C C . GLU B 1 154 ? 14.019 90.699 19.590 1.00 22.07 153 GLU B C 1
ATOM 2845 O O . GLU B 1 154 ? 14.663 90.827 18.562 1.00 25.47 153 GLU B O 1
ATOM 2851 N N . LEU B 1 155 ? 14.446 91.162 20.764 1.00 20.21 154 LEU B N 1
ATOM 2852 C CA A LEU B 1 155 ? 15.709 91.857 20.917 0.70 20.76 154 LEU B CA 1
ATOM 2853 C CA B LEU B 1 155 ? 15.717 91.854 20.912 0.30 20.52 154 LEU B CA 1
ATOM 2854 C C . LEU B 1 155 ? 16.678 91.039 21.779 1.00 19.78 154 LEU B C 1
ATOM 2855 O O . LEU B 1 155 ? 16.428 90.845 22.973 1.00 22.35 154 LEU B O 1
ATOM 2864 N N . VAL B 1 156 ? 17.782 90.607 21.183 1.00 20.34 155 VAL B N 1
ATOM 2865 C CA . VAL B 1 156 ? 18.779 89.827 21.870 1.00 19.62 155 VAL B CA 1
ATOM 2866 C C . VAL B 1 156 ? 19.980 90.722 22.130 1.00 19.81 155 VAL B C 1
ATOM 2867 O O . VAL B 1 156 ? 20.637 91.176 21.202 1.00 21.08 155 VAL B O 1
ATOM 2871 N N . ASP B 1 157 ? 20.237 90.962 23.388 1.00 19.42 156 ASP B N 1
ATOM 2872 C CA . ASP B 1 157 ? 21.379 91.750 23.863 1.00 18.44 156 ASP B CA 1
ATOM 2873 C C . ASP B 1 157 ? 22.615 90.882 23.945 1.00 22.02 156 ASP B C 1
ATOM 2874 O O . ASP B 1 157 ? 22.706 90.013 24.831 1.00 23.08 156 ASP B O 1
ATOM 2879 N N . VAL B 1 158 ? 23.561 91.104 23.030 1.00 19.68 157 VAL B N 1
ATOM 2880 C CA . VAL B 1 158 ? 24.807 90.315 23.002 1.00 20.79 157 VAL B CA 1
ATOM 2881 C C . VAL B 1 158 ? 25.968 90.986 23.749 1.00 21.72 157 VAL B C 1
ATOM 2882 O O . VAL B 1 158 ? 27.100 90.564 23.620 1.00 20.77 157 VAL B O 1
ATOM 2886 N N . GLY B 1 159 ? 25.675 91.978 24.588 1.00 20.67 158 GLY B N 1
ATOM 2887 C CA . GLY B 1 159 ? 26.671 92.577 25.452 1.00 19.36 158 GLY B CA 1
ATOM 2888 C C . GLY B 1 159 ? 27.532 93.530 24.666 1.00 20.57 158 GLY B C 1
ATOM 2889 O O . GLY B 1 159 ? 27.093 94.090 23.699 1.00 18.63 158 GLY B O 1
ATOM 2890 N N . GLU B 1 160 ? 28.773 93.701 25.083 1.00 18.94 159 GLU B N 1
ATOM 2891 C CA . GLU B 1 160 ? 29.729 94.528 24.363 1.00 20.08 159 GLU B CA 1
ATOM 2892 C C . GLU B 1 160 ? 30.394 93.678 23.300 1.00 22.86 159 GLU B C 1
ATOM 2893 O O . GLU B 1 160 ? 31.492 93.113 23.470 1.00 22.52 159 GLU B O 1
ATOM 2899 N N . ALA B 1 161 ? 29.677 93.567 22.198 1.00 20.75 160 ALA B N 1
ATOM 2900 C CA . ALA B 1 161 ? 30.012 92.680 21.069 1.00 22.19 160 ALA B CA 1
ATOM 2901 C C . ALA B 1 161 ? 30.511 93.506 19.892 1.00 20.01 160 ALA B C 1
ATOM 2902 O O . ALA B 1 161 ? 30.558 93.023 18.789 1.00 18.41 160 ALA B O 1
ATOM 2904 N N . GLY B 1 162 ? 30.926 94.748 20.143 1.00 21.64 161 GLY B N 1
ATOM 2905 C CA . GLY B 1 162 ? 31.441 95.604 19.092 1.00 19.58 161 GLY B CA 1
ATOM 2906 C C . GLY B 1 162 ? 30.375 95.755 18.023 1.00 19.92 161 GLY B C 1
ATOM 2907 O O . GLY B 1 162 ? 29.205 95.861 18.314 1.00 18.54 161 GLY B O 1
ATOM 2908 N N . HIS B 1 163 ? 30.800 95.690 16.770 1.00 18.52 162 HIS B N 1
ATOM 2909 C CA . HIS B 1 163 ? 29.943 95.738 15.599 1.00 16.79 162 HIS B CA 1
ATOM 2910 C C . HIS B 1 163 ? 29.536 94.309 15.159 1.00 21.09 162 HIS B C 1
ATOM 2911 O O . HIS B 1 163 ? 28.988 94.112 14.079 1.00 20.29 162 HIS B O 1
ATOM 2918 N N . ILE B 1 164 ? 29.690 93.332 16.051 1.00 20.33 163 ILE B N 1
ATOM 2919 C CA . ILE B 1 164 ? 29.441 91.912 15.758 1.00 19.70 163 ILE B CA 1
ATOM 2920 C C . ILE B 1 164 ? 30.125 91.465 14.453 1.00 20.03 163 ILE B C 1
ATOM 2921 O O . ILE B 1 164 ? 29.500 91.059 13.496 1.00 19.69 163 ILE B O 1
ATOM 2926 N N . ASN B 1 165 ? 31.445 91.501 14.478 1.00 18.07 164 ASN B N 1
ATOM 2927 C CA . ASN B 1 165 ? 32.242 91.170 13.324 1.00 21.17 164 ASN B CA 1
ATOM 2928 C C . ASN B 1 165 ? 33.535 90.512 13.830 1.00 20.81 164 ASN B C 1
ATOM 2929 O O . ASN B 1 165 ? 33.630 90.177 15.021 1.00 20.18 164 ASN B O 1
ATOM 2934 N N . ALA B 1 166 ? 34.487 90.282 12.933 1.00 19.99 165 ALA B N 1
ATOM 2935 C CA . ALA B 1 166 ? 35.639 89.437 13.287 1.00 19.87 165 ALA B CA 1
ATOM 2936 C C . ALA B 1 166 ? 36.491 89.980 14.430 1.00 22.29 165 ALA B C 1
ATOM 2937 O O . ALA B 1 166 ? 36.922 89.196 15.279 1.00 22.44 165 ALA B O 1
ATOM 2939 N N . GLU B 1 167 ? 36.728 91.299 14.506 1.00 22.56 166 GLU B N 1
ATOM 2940 C CA . GLU B 1 167 ? 37.621 91.798 15.581 1.00 21.31 166 GLU B CA 1
ATOM 2941 C C . GLU B 1 167 ? 36.941 91.810 16.945 1.00 21.92 166 GLU B C 1
ATOM 2942 O O . GLU B 1 167 ? 37.595 91.862 17.973 1.00 20.70 166 GLU B O 1
ATOM 2948 N N . ALA B 1 168 ? 35.627 91.715 16.960 1.00 18.85 167 ALA B N 1
ATOM 2949 C CA . ALA B 1 168 ? 34.886 91.586 18.205 1.00 21.87 167 ALA B CA 1
ATOM 2950 C C . ALA B 1 168 ? 34.790 90.119 18.597 1.00 21.85 167 ALA B C 1
ATOM 2951 O O . ALA B 1 168 ? 34.250 89.828 19.652 1.00 24.44 167 ALA B O 1
ATOM 2953 N N . GLY B 1 169 ? 35.287 89.218 17.754 1.00 23.21 168 GLY B N 1
ATOM 2954 C CA . GLY B 1 169 ? 35.223 87.758 18.019 1.00 22.06 168 GLY B CA 1
ATOM 2955 C C . GLY B 1 169 ? 34.197 86.934 17.256 1.00 24.67 168 GLY B C 1
ATOM 2956 O O . GLY B 1 169 ? 34.021 85.750 17.564 1.00 21.95 168 GLY B O 1
ATOM 2957 N N . PHE B 1 170 ? 33.520 87.550 16.285 1.00 22.43 169 PHE B N 1
ATOM 2958 C CA . PHE B 1 170 ? 32.461 86.899 15.513 1.00 21.38 169 PHE B CA 1
ATOM 2959 C C . PHE B 1 170 ? 32.926 86.783 14.080 1.00 20.49 169 PHE B C 1
ATOM 2960 O O . PHE B 1 170 ? 32.548 87.604 13.266 1.00 20.64 169 PHE B O 1
ATOM 2968 N N . GLY B 1 171 ? 33.750 85.780 13.741 1.00 22.28 170 GLY B N 1
ATOM 2969 C CA . GLY B 1 171 ? 34.008 84.597 14.553 1.00 22.63 170 GLY B CA 1
ATOM 2970 C C . GLY B 1 171 ? 32.942 83.523 14.341 1.00 24.03 170 GLY B C 1
ATOM 2971 O O . GLY B 1 171 ? 31.936 83.770 13.712 1.00 21.30 170 GLY B O 1
ATOM 2972 N N . PRO B 1 172 ? 33.188 82.301 14.828 1.00 20.69 171 PRO B N 1
ATOM 2973 C CA . PRO B 1 172 ? 32.274 81.194 14.573 1.00 19.44 171 PRO B CA 1
ATOM 2974 C C . PRO B 1 172 ? 30.891 81.430 15.098 1.00 20.11 171 PRO B C 1
ATOM 2975 O O . PRO B 1 172 ? 29.945 80.880 14.548 1.00 21.66 171 PRO B O 1
ATOM 2979 N N . TRP B 1 173 ? 30.774 82.190 16.190 1.00 21.16 172 TRP B N 1
ATOM 2980 C CA . TRP B 1 173 ? 29.481 82.552 16.771 1.00 20.10 172 TRP B CA 1
ATOM 2981 C C . TRP B 1 173 ? 28.465 81.397 16.903 1.00 21.73 172 TRP B C 1
ATOM 2982 O O . TRP B 1 173 ? 27.337 81.426 16.378 1.00 18.48 172 TRP B O 1
ATOM 2993 N N . GLU B 1 174 ? 28.855 80.400 17.681 1.00 20.35 173 GLU B N 1
ATOM 2994 C CA . GLU B 1 174 ? 27.933 79.316 18.032 1.00 22.90 173 GLU B CA 1
ATOM 2995 C C . GLU B 1 174 ? 26.596 79.784 18.591 1.00 22.55 173 GLU B C 1
ATOM 2996 O O . GLU B 1 174 ? 25.573 79.205 18.278 1.00 21.89 173 GLU B O 1
ATOM 3002 N N . TYR B 1 175 ? 26.616 80.831 19.422 1.00 20.55 174 TYR B N 1
ATOM 3003 C CA . TYR B 1 175 ? 25.389 81.344 20.040 1.00 20.48 174 TYR B CA 1
ATOM 3004 C C . TYR B 1 175 ? 24.410 81.825 18.998 1.00 21.22 174 TYR B C 1
ATOM 3005 O O . TYR B 1 175 ? 23.203 81.578 19.110 1.00 18.55 174 TYR B O 1
ATOM 3014 N N . GLY B 1 176 ? 24.910 82.468 17.946 1.00 19.48 175 GLY B N 1
ATOM 3015 C CA . GLY B 1 176 ? 24.018 82.920 16.883 1.00 20.78 175 GLY B CA 1
ATOM 3016 C C . GLY B 1 176 ? 23.390 81.782 16.104 1.00 19.91 175 GLY B C 1
ATOM 3017 O O . GLY B 1 176 ? 22.188 81.821 15.756 1.00 19.53 175 GLY B O 1
ATOM 3018 N N . LEU B 1 177 ? 24.168 80.736 15.867 1.00 20.89 176 LEU B N 1
ATOM 3019 C CA . LEU B 1 177 ? 23.632 79.522 15.248 1.00 19.14 176 LEU B CA 1
ATOM 3020 C C . LEU B 1 177 ? 22.585 78.852 16.130 1.00 18.81 176 LEU B C 1
ATOM 3021 O O . LEU B 1 177 ? 21.517 78.415 15.627 1.00 16.98 176 LEU B O 1
ATOM 3026 N N . LYS B 1 178 ? 22.847 78.799 17.418 1.00 18.25 177 LYS B N 1
ATOM 3027 C CA . LYS B 1 178 ? 21.895 78.243 18.387 1.00 20.96 177 LYS B CA 1
ATOM 3028 C C . LYS B 1 178 ? 20.583 79.003 18.337 1.00 21.41 177 LYS B C 1
ATOM 3029 O O . LYS B 1 178 ? 19.526 78.403 18.209 1.00 21.46 177 LYS B O 1
ATOM 3035 N N . ARG B 1 179 ? 20.642 80.336 18.375 1.00 19.03 178 ARG B N 1
ATOM 3036 C CA . ARG B 1 179 ? 19.397 81.131 18.246 1.00 19.88 178 ARG B CA 1
ATOM 3037 C C . ARG B 1 179 ? 18.675 80.999 16.914 1.00 20.54 178 ARG B C 1
ATOM 3038 O O . ARG B 1 179 ? 17.408 80.961 16.869 1.00 19.00 178 ARG B O 1
ATOM 3046 N N . LEU B 1 180 ? 19.451 80.882 15.845 1.00 19.73 179 LEU B N 1
ATOM 3047 C CA . LEU B 1 180 ? 18.910 80.663 14.497 1.00 21.08 179 LEU B CA 1
ATOM 3048 C C . LEU B 1 180 ? 18.142 79.347 14.446 1.00 21.88 179 LEU B C 1
ATOM 3049 O O . LEU B 1 180 ? 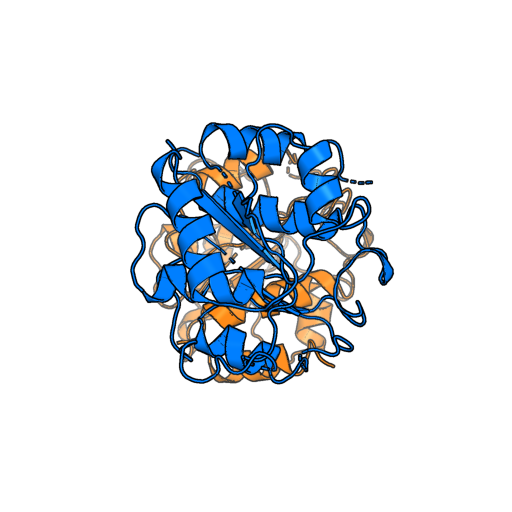16.998 79.273 13.927 1.00 23.55 179 LEU B O 1
ATOM 3054 N N . ALA B 1 181 ? 18.718 78.304 15.041 1.00 19.17 180 ALA B N 1
ATOM 3055 C CA . ALA B 1 181 ? 17.998 77.006 15.165 1.00 19.05 180 ALA B CA 1
ATOM 3056 C C . ALA B 1 181 ? 16.698 77.103 15.891 1.00 19.41 180 ALA B C 1
ATOM 3057 O O . ALA B 1 181 ? 15.670 76.561 15.431 1.00 22.92 180 ALA B O 1
ATOM 3059 N N . GLU B 1 182 ? 16.756 77.716 17.067 1.00 20.60 181 GLU B N 1
ATOM 3060 C CA . GLU B 1 182 ? 15.588 77.853 17.930 1.00 22.73 181 GLU B CA 1
ATOM 3061 C C . GLU B 1 182 ? 14.475 78.576 17.193 1.00 21.43 181 GLU B C 1
ATOM 3062 O O . GLU B 1 182 ? 13.322 78.171 17.200 1.00 23.41 181 GLU B O 1
ATOM 3068 N N . PHE B 1 183 ? 14.858 79.678 16.552 1.00 25.07 182 PHE B N 1
ATOM 3069 C CA . PHE B 1 183 ? 13.932 80.571 15.837 1.00 22.28 182 PHE B CA 1
ATOM 3070 C C . PHE B 1 183 ? 13.361 79.922 14.584 1.00 24.01 182 PHE B C 1
ATOM 3071 O O . PHE B 1 183 ? 12.193 79.938 14.349 1.00 24.85 182 PHE B O 1
ATOM 3079 N N . SER B 1 184 ? 14.229 79.341 13.781 1.00 21.79 183 SER B N 1
ATOM 3080 C CA . SER B 1 184 ? 13.842 78.845 12.499 1.00 22.91 183 SER B CA 1
ATOM 3081 C C . SER B 1 184 ? 12.960 77.589 12.616 1.00 23.00 183 SER B C 1
ATOM 3082 O O . SER B 1 184 ? 12.080 77.355 11.775 1.00 20.29 183 SER B O 1
ATOM 3085 N N . GLU B 1 185 ? 13.157 76.778 13.656 1.00 22.02 184 GLU B N 1
ATOM 3086 C CA . GLU B 1 185 ? 12.307 75.580 13.828 1.00 22.86 184 GLU B CA 1
ATOM 3087 C C . GLU B 1 185 ? 10.829 75.932 13.950 1.00 20.46 184 GLU B C 1
ATOM 3088 O O . GLU B 1 185 ? 9.978 75.182 13.470 1.00 24.81 184 GLU B O 1
ATOM 3094 N N . ILE B 1 186 ? 10.509 77.076 14.537 1.00 22.37 185 ILE B N 1
ATOM 3095 C CA . ILE B 1 186 ? 9.099 77.433 14.741 1.00 27.65 185 ILE B CA 1
ATOM 3096 C C . ILE B 1 186 ? 8.508 78.156 13.528 1.00 28.18 185 ILE B C 1
ATOM 3097 O O . ILE B 1 186 ? 7.334 78.550 13.548 1.00 27.96 185 ILE B O 1
ATOM 3102 N N . LEU B 1 187 ? 9.317 78.353 12.493 1.00 27.51 186 LEU B N 1
ATOM 3103 C CA . LEU B 1 187 ? 8.833 78.946 11.253 1.00 28.63 186 LEU B CA 1
ATOM 3104 C C . LEU B 1 187 ? 8.585 77.869 10.195 1.00 33.24 186 LEU B C 1
ATOM 3105 O O . LEU B 1 187 ? 8.094 78.192 9.121 1.00 37.09 186 LEU B O 1
ATOM 3110 N N . ILE B 1 188 ? 8.964 76.623 10.479 1.00 32.18 187 ILE B N 1
ATOM 3111 C CA . ILE B 1 188 ? 8.879 75.543 9.499 1.00 33.92 187 ILE B CA 1
ATOM 3112 C C . ILE B 1 188 ? 7.430 75.302 9.221 1.00 35.33 187 ILE B C 1
ATOM 3113 O O . ILE B 1 188 ? 6.648 75.107 10.178 1.00 33.70 187 ILE B O 1
ATOM 3118 N N . PRO B 1 189 ? 7.064 75.320 7.919 1.00 36.92 188 PRO B N 1
ATOM 3119 C CA . PRO B 1 189 ? 5.743 74.880 7.465 1.00 38.66 188 PRO B CA 1
ATOM 3120 C C . PRO B 1 189 ? 5.320 73.524 8.053 1.00 40.20 188 PRO B C 1
ATOM 3121 O O . PRO B 1 189 ? 4.639 73.485 9.092 1.00 43.82 188 PRO B O 1
#

Organism: Pectobacterium atrosepticum (strain SCRI 1043 / ATCC BAA-672) (NCBI:txid218491)

Nearest PDB structures (foldseek):
  3bdv-assembly2_B  TM=1.004E+00  e=1.989E-38  Pectobacterium atrosepticum SCRI1043
  2yys-assembly2_B  TM=6.869E-01  e=1.141E-05  Thermus thermophilus HB8
  6k5e-assembly2_D  TM=6.643E-01  e=3.308E-04  Klebsiella pneumoniae
  6ecf-assembly5_E  TM=6.548E-01  e=1.610E-02  Streptomyces tsusimaensis
  2vat-assembly1_A  TM=5.669E-01  e=3.282E-02  Hapsidospora chrysogena

Radius of gyration: 21.22 Å; Cα contacts (8 Å, |Δi|>4): 725; chains: 2; bounding box: 47×50×59 Å

Foldseek 3Di:
DVVVVLLVLVVVLCVAEAEEFEAAPGADCQWQVNLVCVSCVRHYYFDDDHRHALDLVRSLVRVVVVQVPDPHQYEYEYAASRQQSVQLNQVVPDPRHAEYYELHADCVNVCPVRHDLAARPHAYEYEHECAEVSHPVVSVSSCVSNVYHYHYPYHQYSRTSVSPNDNPVVVSVVCSVVSVVSGPPD/DVLVVLVVVLCVAEAEEFEAAPGADCQAQSNLVCVVPVRHYYFDDPHRHAQDLVRSLVSVVVVVVPDPHQYEYEYAASRQQSVQLNQVVPDPRHLEYYELHADCCNVCCVRHDLAAGPHAYAYEHEPAAVSHPVVSVSSCVSNVYHYHYPYHQYSRTRVSPNDNPPVVSVVCSVVSVVSGD